Protein AF-A0A956LLI5-F1 (afdb_monomer)

Radius of gyration: 19.0 Å; Cα contacts (8 Å, |Δi|>4): 477; chains: 1; bounding box: 55×45×54 Å

Nearest PDB structures (foldseek):
  5l6v-assembly2_H  TM=1.664E-01  e=1.921E-01  Escherichia coli K-12
  5awf-assembly1_A  TM=2.533E-01  e=1.245E+00  Escherichia coli K-12
  5mni-assembly1_B  TM=1.975E-01  e=1.385E+00  Escherichia coli K-12
  5mni-assembly2_F  TM=2.266E-01  e=2.924E+00  Escherichia coli K-12

Secondary structure (DSSP, 8-state):
-----------PPPPPPPPEEEHHHHHHHHHHHHTT-HHHHHHHHHHHSHHHHHH-SEEEEE-S-EEES-EEE-SEEEESS-EEEEEEEEE-TT-S--EEEESS-EEEEEEEESSEEEESS-EEEEEEEEE--SS--EEEESS-EEEEEEE-TT-EEEESS-EEEEEEE-TTS-HHHHS-TTSS-TT------HHHHHHHHHHT--SS-S--

Sequence (212 aa):
MTANDTNADEQAATPPKPPRLSLAEADAIVVARGDGHALAQRARDMLRSGFASDLGDTVAYLDGGAALDRFEVEDVTLVGGDLRISGLLRDTVDNDQSLLIVLGSLEVDRAVIGGEVIVLGDLRVHDTIVLDSMGDYVLSVGGDLTARGLASCDHHIEVRGRARVEFEYERGMDASAVLNAACLKQGDPGFHDLNEIIARVAAGEPIFAGES

Mean predicted aligned error: 9.09 Å

Foldseek 3Di:
DDDDDDPDPPPPPDPDFADKDFLVVLLVLLCVLVPPQPCSVVVNCCSVDVLLVVLHRIEREAEAEDEEQEAEFEAHYEYSEEYHHAAEYEYDPVDLRHEYEHSYEYAYQEYEHSAAYAHSYEYHHEAEYEYDYPDAHEHHHNEEYEYCEYECANHHYHHNYYYDYVAYHYPPPQLCVRQDCVVDPPDDPDRDDSVNVSVCRNVVHHRHDDDD

Structure (mmCIF, N/CA/C/O backbone):
data_AF-A0A956LLI5-F1
#
_entry.id   AF-A0A956LLI5-F1
#
loop_
_atom_site.group_PDB
_atom_site.id
_atom_site.type_symbol
_atom_site.label_atom_id
_atom_site.label_alt_id
_atom_site.label_comp_id
_atom_site.label_asym_id
_atom_site.label_entity_id
_atom_site.label_seq_id
_atom_site.pdbx_PDB_ins_code
_atom_site.Cartn_x
_atom_site.Cartn_y
_atom_site.Cartn_z
_atom_site.occupancy
_atom_site.B_iso_or_equiv
_atom_site.auth_seq_id
_atom_site.auth_comp_id
_atom_site.auth_asym_id
_atom_site.auth_atom_id
_atom_site.pdbx_PDB_model_num
ATOM 1 N N . MET A 1 1 ? -37.798 -28.217 -32.726 1.00 47.97 1 MET A N 1
ATOM 2 C CA . MET A 1 1 ? -36.431 -27.820 -32.336 1.00 47.97 1 MET A CA 1
ATOM 3 C C . MET A 1 1 ? -36.200 -26.409 -32.840 1.00 47.97 1 MET A C 1
ATOM 5 O O . MET A 1 1 ? -35.886 -26.242 -34.007 1.00 47.97 1 MET A O 1
ATOM 9 N N . THR A 1 2 ? -36.407 -25.415 -31.987 1.00 41.97 2 THR A N 1
ATOM 10 C CA . THR A 1 2 ? -35.880 -24.055 -32.157 1.00 41.97 2 THR A CA 1
ATOM 11 C C . THR A 1 2 ? -35.469 -23.609 -30.764 1.00 41.97 2 THR A C 1
ATOM 13 O O . THR A 1 2 ? -36.263 -23.711 -29.829 1.00 41.97 2 THR A O 1
ATOM 16 N N . ALA A 1 3 ? -34.181 -23.309 -30.636 1.00 43.16 3 ALA A N 1
ATOM 17 C CA . ALA A 1 3 ? -33.471 -23.092 -29.391 1.00 43.16 3 ALA A CA 1
ATOM 18 C C . ALA A 1 3 ? -33.793 -21.727 -28.771 1.00 43.16 3 ALA A C 1
ATOM 20 O O . ALA A 1 3 ? -34.219 -20.804 -29.460 1.00 43.16 3 ALA A O 1
ATOM 21 N N . ASN A 1 4 ? -33.585 -21.682 -27.457 1.00 42.22 4 ASN A N 1
ATOM 22 C CA . ASN A 1 4 ? -33.719 -20.551 -26.551 1.00 42.22 4 ASN A CA 1
ATOM 23 C C . ASN A 1 4 ? -32.913 -19.326 -26.995 1.00 42.22 4 ASN A C 1
ATOM 25 O O . ASN A 1 4 ? -31.701 -19.434 -27.161 1.00 42.22 4 ASN A O 1
ATOM 29 N N . ASP A 1 5 ? -33.570 -18.168 -27.007 1.00 47.09 5 ASP A N 1
ATOM 30 C CA . ASP A 1 5 ? -32.930 -16.877 -26.771 1.00 47.09 5 ASP A CA 1
ATOM 31 C C . ASP A 1 5 ? -33.258 -16.442 -25.340 1.00 47.09 5 ASP A C 1
ATOM 33 O O . ASP A 1 5 ? -34.369 -16.008 -25.036 1.00 47.09 5 ASP A O 1
ATOM 37 N N . THR A 1 6 ? -32.279 -16.556 -24.452 1.00 45.75 6 THR A N 1
ATOM 38 C CA . THR A 1 6 ? -32.244 -15.800 -23.198 1.00 45.75 6 THR A CA 1
ATOM 39 C C . THR A 1 6 ? -30.853 -15.203 -23.070 1.00 45.75 6 THR A C 1
ATOM 41 O O . THR A 1 6 ? -29.982 -15.780 -22.426 1.00 45.75 6 THR A O 1
ATOM 44 N N . ASN A 1 7 ? -30.653 -14.050 -23.711 1.00 44.12 7 ASN A N 1
ATOM 45 C CA . ASN A 1 7 ? -29.622 -13.099 -23.311 1.00 44.12 7 ASN A CA 1
ATOM 46 C C . ASN A 1 7 ? -30.112 -12.422 -22.030 1.00 44.12 7 ASN A C 1
ATOM 48 O O . ASN A 1 7 ? -30.868 -11.452 -22.077 1.00 44.12 7 ASN A O 1
ATOM 52 N N . ALA A 1 8 ? -29.731 -12.984 -20.888 1.00 42.88 8 ALA A N 1
ATOM 53 C CA . ALA A 1 8 ? -29.691 -12.232 -19.650 1.00 42.88 8 ALA A CA 1
ATOM 54 C C . ALA A 1 8 ? -28.310 -11.572 -19.592 1.00 42.88 8 ALA A C 1
ATOM 56 O O . ALA A 1 8 ? -27.313 -12.246 -19.348 1.00 42.88 8 ALA A O 1
ATOM 57 N N . ASP A 1 9 ? -28.265 -10.270 -19.872 1.00 41.97 9 ASP A N 1
ATOM 58 C CA . ASP A 1 9 ? -27.185 -9.401 -19.410 1.00 41.97 9 ASP A CA 1
ATOM 59 C C . ASP A 1 9 ? -27.141 -9.508 -17.878 1.00 41.97 9 ASP A C 1
ATOM 61 O O . ASP A 1 9 ? -27.913 -8.861 -17.167 1.00 41.97 9 ASP A O 1
ATOM 65 N N . GLU A 1 10 ? -26.263 -10.362 -17.355 1.00 40.97 10 GLU A N 1
ATOM 66 C CA . GLU A 1 10 ? -25.830 -10.287 -15.964 1.00 40.97 10 GLU A CA 1
ATOM 67 C C . GLU A 1 10 ? -24.989 -9.014 -15.817 1.00 40.97 10 GLU A C 1
ATOM 69 O O . GLU A 1 10 ? -23.764 -9.021 -15.930 1.00 40.97 10 GLU A O 1
ATOM 74 N N . GLN A 1 11 ? -25.656 -7.886 -15.561 1.00 41.69 11 GLN A N 1
ATOM 75 C CA . GLN A 1 11 ? -25.017 -6.770 -14.876 1.00 41.69 11 GLN A CA 1
ATOM 76 C C . GLN A 1 11 ? -24.579 -7.291 -13.508 1.00 41.69 11 GLN A C 1
ATOM 78 O O . GLN A 1 11 ? -25.387 -7.385 -12.582 1.00 41.69 11 GLN A O 1
ATOM 83 N N . ALA A 1 12 ? -23.311 -7.690 -13.402 1.00 45.50 12 ALA A N 1
ATOM 84 C CA . ALA A 1 12 ? -22.698 -8.028 -12.131 1.00 45.50 12 ALA A CA 1
ATOM 85 C C . ALA A 1 12 ? -22.961 -6.870 -11.161 1.00 45.50 12 ALA A C 1
ATOM 87 O O . ALA A 1 12 ? -22.608 -5.720 -11.438 1.00 45.50 12 ALA A O 1
ATOM 88 N N . ALA A 1 13 ? -23.651 -7.164 -10.058 1.00 42.06 13 ALA A N 1
ATOM 89 C CA . ALA A 1 13 ? -23.942 -6.173 -9.039 1.00 42.06 13 ALA A CA 1
ATOM 90 C C . ALA A 1 13 ? -22.625 -5.540 -8.584 1.00 42.06 13 ALA A C 1
ATOM 92 O O . ALA A 1 13 ? -21.679 -6.249 -8.235 1.00 42.06 13 ALA A O 1
ATOM 93 N N . THR A 1 14 ? -22.556 -4.209 -8.604 1.00 51.53 14 THR A N 1
ATOM 94 C CA . THR A 1 14 ? -21.401 -3.492 -8.066 1.00 51.53 14 THR A CA 1
ATOM 95 C C . THR A 1 14 ? -21.228 -3.918 -6.607 1.00 51.53 14 THR A C 1
ATOM 97 O O . THR A 1 14 ? -22.213 -3.869 -5.859 1.00 51.53 14 THR A O 1
ATOM 100 N N . PRO A 1 15 ? -20.036 -4.383 -6.193 1.00 57.41 15 PRO A N 1
ATOM 101 C CA . PRO A 1 15 ? -19.830 -4.821 -4.824 1.00 57.41 15 PRO A CA 1
ATOM 102 C C . PRO A 1 15 ? -20.196 -3.688 -3.855 1.00 57.41 15 PRO A C 1
ATOM 104 O O . PRO A 1 15 ? -19.999 -2.510 -4.177 1.00 57.41 15 PRO A O 1
ATOM 107 N N . PRO A 1 16 ? -20.775 -4.017 -2.687 1.00 65.25 16 PRO A N 1
ATOM 108 C CA . PRO A 1 16 ? -21.142 -3.008 -1.708 1.00 65.25 16 PRO A CA 1
ATOM 109 C C . PRO A 1 16 ? -19.905 -2.191 -1.334 1.00 65.25 16 PRO A C 1
ATOM 111 O O . PRO A 1 16 ? -18.849 -2.753 -1.039 1.00 65.25 16 PRO A O 1
ATOM 114 N N . LYS A 1 17 ? -20.040 -0.858 -1.352 1.00 79.19 17 LYS A N 1
ATOM 115 C CA . LYS A 1 17 ? -18.965 0.027 -0.900 1.00 79.19 17 LYS A CA 1
ATOM 116 C C . LYS A 1 17 ? -18.627 -0.297 0.562 1.00 79.19 17 LYS A C 1
ATOM 118 O O . LYS A 1 17 ? -19.555 -0.511 1.351 1.00 79.19 17 LYS A O 1
ATOM 123 N N . PRO A 1 18 ? -17.336 -0.332 0.929 1.00 86.38 18 PRO A N 1
ATOM 124 C CA . PRO A 1 18 ? -16.931 -0.615 2.296 1.00 86.38 18 PRO A CA 1
ATOM 125 C C . PRO A 1 18 ? -17.528 0.409 3.273 1.00 86.38 18 PRO A C 1
ATOM 127 O O . PRO A 1 18 ? -17.739 1.570 2.898 1.00 86.38 18 PRO A O 1
ATOM 130 N N . PRO A 1 19 ? -17.812 0.002 4.524 1.00 91.25 19 PRO A N 1
ATOM 131 C CA . PRO A 1 19 ? -18.216 0.940 5.559 1.00 91.25 19 PRO A CA 1
ATOM 132 C C . PRO A 1 19 ? -17.144 2.019 5.732 1.00 91.25 19 PRO A C 1
ATOM 134 O O . PRO A 1 19 ? -15.950 1.758 5.572 1.00 91.25 19 PRO A O 1
ATOM 137 N N . ARG A 1 20 ? -17.580 3.234 6.074 1.00 94.69 20 ARG A N 1
ATOM 138 C CA . ARG A 1 20 ? -16.674 4.345 6.363 1.00 94.69 20 ARG A CA 1
ATOM 139 C C . ARG A 1 20 ? -16.622 4.609 7.863 1.00 94.69 20 ARG A C 1
ATOM 141 O O . ARG A 1 20 ? -17.663 4.683 8.511 1.00 94.69 20 ARG A O 1
ATOM 148 N N . LEU A 1 21 ? -15.410 4.730 8.386 1.00 94.44 21 LEU A N 1
ATOM 149 C CA . LEU A 1 21 ? -15.107 5.029 9.782 1.00 94.44 21 LEU A CA 1
ATOM 150 C C . LEU A 1 21 ? -14.645 6.475 9.916 1.00 94.44 21 LEU A C 1
ATOM 152 O O . LEU A 1 21 ? -14.068 7.028 8.985 1.00 94.44 21 LEU A O 1
ATOM 156 N N . SER A 1 22 ? -14.826 7.075 11.084 1.00 94.62 22 SER A N 1
ATOM 157 C CA . SER A 1 22 ? -14.082 8.286 11.437 1.00 94.62 22 SER A CA 1
ATOM 158 C C . SER A 1 22 ? -12.581 7.992 11.568 1.00 94.62 22 SER A C 1
ATOM 160 O O . SER A 1 22 ? -12.175 6.865 11.865 1.00 94.62 22 SER A O 1
ATOM 162 N N . LEU A 1 23 ? -11.742 9.023 11.423 1.00 92.50 23 LEU A N 1
ATOM 163 C CA . LEU A 1 23 ? -10.292 8.911 11.656 1.00 92.50 23 LEU A CA 1
ATOM 164 C C . LEU A 1 23 ? -9.965 8.367 13.061 1.00 92.50 23 LEU A C 1
ATOM 166 O O . LEU A 1 23 ? -9.028 7.589 13.226 1.00 92.50 23 LEU A O 1
ATOM 170 N N . ALA A 1 24 ? -10.766 8.726 14.070 1.00 92.50 24 ALA A N 1
ATOM 171 C CA . ALA A 1 24 ? -10.591 8.253 15.443 1.00 92.50 24 ALA A CA 1
ATOM 172 C C . ALA A 1 24 ? -10.904 6.754 15.601 1.00 92.50 24 ALA A C 1
ATOM 174 O O . ALA A 1 24 ? -10.198 6.047 16.318 1.00 92.50 24 ALA A O 1
ATOM 175 N N . GLU A 1 25 ? -11.943 6.256 14.926 1.00 94.88 25 GLU A N 1
ATOM 176 C CA . GLU A 1 25 ? -12.264 4.824 14.902 1.00 94.88 25 GLU A CA 1
ATOM 177 C C . GLU A 1 25 ? -11.184 4.028 14.162 1.00 94.88 25 GLU A C 1
ATOM 179 O O . GLU A 1 25 ? -10.761 2.978 14.648 1.00 94.88 25 GLU A O 1
ATOM 184 N N . ALA A 1 26 ? -10.683 4.547 13.037 1.00 93.94 26 ALA A N 1
ATOM 185 C CA . ALA A 1 26 ? -9.570 3.943 12.312 1.00 93.94 26 ALA A CA 1
ATOM 186 C C . ALA A 1 26 ? -8.296 3.876 13.179 1.00 93.94 26 ALA A C 1
ATOM 188 O O . ALA A 1 26 ? -7.699 2.808 13.300 1.00 93.94 26 ALA A O 1
ATOM 189 N N . ASP A 1 27 ? -7.918 4.968 13.856 1.00 93.88 27 ASP A N 1
ATOM 190 C CA . ASP A 1 27 ? -6.775 4.995 14.785 1.00 93.88 27 ASP A CA 1
ATOM 191 C C . ASP A 1 27 ? -6.933 3.974 15.921 1.00 93.88 27 ASP A C 1
ATOM 193 O O . ASP A 1 27 ? -5.984 3.254 16.238 1.00 93.88 27 ASP A O 1
ATOM 197 N N . ALA A 1 28 ? -8.133 3.842 16.495 1.00 93.31 28 ALA A N 1
ATOM 198 C CA . ALA A 1 28 ? -8.403 2.845 17.528 1.00 93.31 28 ALA A CA 1
ATOM 199 C C . ALA A 1 28 ? -8.198 1.404 17.024 1.00 93.31 28 ALA A C 1
ATOM 201 O O . ALA A 1 28 ? -7.688 0.560 17.765 1.00 93.31 28 ALA A O 1
ATOM 202 N N . ILE A 1 29 ? -8.540 1.119 15.763 1.00 93.31 29 ILE A N 1
ATOM 203 C CA . ILE A 1 29 ? -8.291 -0.188 15.135 1.00 93.31 29 ILE A CA 1
ATOM 204 C C . ILE A 1 29 ? -6.792 -0.422 14.938 1.00 93.31 29 ILE A C 1
ATOM 206 O O . ILE A 1 29 ? -6.307 -1.509 15.265 1.00 93.31 29 ILE A O 1
ATOM 210 N N . VAL A 1 30 ? -6.047 0.585 14.466 1.00 93.06 30 VAL A N 1
ATOM 211 C CA . VAL A 1 30 ? -4.583 0.489 14.329 1.00 93.06 30 VAL A CA 1
ATOM 212 C C . VAL A 1 30 ? -3.931 0.221 15.685 1.00 93.06 30 VAL A C 1
ATOM 214 O O . VAL A 1 30 ? -3.056 -0.633 15.774 1.00 93.06 30 VAL A O 1
ATOM 217 N N . VAL A 1 31 ? -4.384 0.877 16.758 1.00 92.19 31 VAL A N 1
ATOM 218 C CA . VAL A 1 31 ? -3.902 0.602 18.122 1.00 92.19 31 VAL A CA 1
ATOM 219 C C . VAL A 1 31 ? -4.204 -0.835 18.536 1.00 92.19 31 VAL A C 1
ATOM 221 O O . VAL A 1 31 ? -3.320 -1.528 19.023 1.00 92.19 31 VAL A O 1
ATOM 224 N N . ALA A 1 32 ? -5.437 -1.300 18.339 1.00 90.12 32 ALA A N 1
ATOM 225 C CA . ALA A 1 32 ? -5.850 -2.621 18.803 1.00 90.12 32 ALA A CA 1
ATOM 226 C C . ALA A 1 32 ? -5.142 -3.775 18.073 1.00 90.12 32 ALA A C 1
ATOM 228 O O . ALA A 1 32 ? -4.942 -4.834 18.666 1.00 90.12 32 ALA A O 1
ATOM 229 N N . ARG A 1 33 ? -4.801 -3.594 16.791 1.00 84.62 33 ARG A N 1
ATOM 230 C CA . ARG A 1 33 ? -4.255 -4.661 15.932 1.00 84.62 33 ARG A CA 1
ATOM 231 C C . ARG A 1 33 ? -2.767 -4.505 15.608 1.00 84.62 33 ARG A C 1
ATOM 233 O O . ARG A 1 33 ? -2.129 -5.490 15.264 1.00 84.62 33 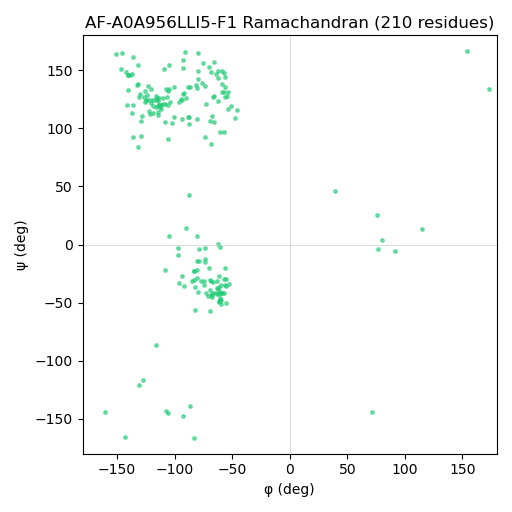ARG A O 1
ATOM 240 N N . GLY A 1 34 ? -2.225 -3.295 15.714 1.00 78.12 34 GLY A N 1
ATOM 241 C CA . GLY A 1 34 ? -0.833 -2.967 15.403 1.00 78.12 34 GLY A CA 1
ATOM 242 C C . GLY A 1 34 ? 0.053 -2.747 16.629 1.00 78.12 34 GLY A C 1
ATOM 243 O O . GLY A 1 34 ? 1.189 -2.298 16.470 1.00 78.12 34 GLY A O 1
ATOM 244 N N . ASP A 1 35 ? -0.438 -3.012 17.846 1.00 72.56 35 ASP A N 1
ATOM 245 C CA . ASP A 1 35 ? 0.346 -2.795 19.065 1.00 72.56 35 ASP A CA 1
ATOM 246 C C . ASP A 1 35 ? 1.681 -3.562 19.027 1.00 72.56 35 ASP A C 1
ATOM 248 O O . ASP A 1 35 ? 1.756 -4.718 18.606 1.00 72.56 35 ASP A O 1
ATOM 252 N N . GLY A 1 36 ? 2.760 -2.889 19.430 1.00 67.38 36 GLY A N 1
ATOM 253 C CA . GLY A 1 36 ? 4.129 -3.410 19.352 1.00 67.38 36 GLY A CA 1
ATOM 254 C C . GLY A 1 36 ? 4.781 -3.391 17.960 1.00 67.38 36 GLY A C 1
ATOM 255 O O . GLY A 1 36 ? 5.971 -3.697 17.860 1.00 67.38 36 GLY A O 1
ATOM 256 N N . HIS A 1 37 ? 4.070 -2.995 16.898 1.00 76.06 37 HIS A N 1
ATOM 257 C CA . HIS A 1 37 ? 4.636 -2.881 15.554 1.00 76.06 37 HIS A CA 1
ATOM 258 C C . HIS A 1 37 ? 5.217 -1.481 15.296 1.00 76.06 37 HIS A C 1
ATOM 260 O O . HIS A 1 37 ? 4.519 -0.474 15.408 1.00 76.06 37 HIS A O 1
ATOM 266 N N . ALA A 1 38 ? 6.486 -1.390 14.884 1.00 77.88 38 ALA A N 1
ATOM 267 C CA . ALA A 1 38 ? 7.166 -0.101 14.703 1.00 77.88 38 ALA A CA 1
ATOM 268 C C . ALA A 1 38 ? 6.475 0.818 13.671 1.00 77.88 38 ALA A C 1
ATOM 270 O O . ALA A 1 38 ? 6.422 2.030 13.866 1.00 77.88 38 ALA A O 1
ATOM 271 N N . LEU A 1 39 ? 5.893 0.250 12.604 1.00 89.50 39 LEU A N 1
ATOM 272 C CA . LEU A 1 39 ? 5.145 1.019 11.595 1.00 89.50 39 LEU A CA 1
ATOM 273 C C . LEU A 1 39 ? 3.706 1.362 11.997 1.00 89.50 39 LEU A C 1
ATOM 275 O O . LEU A 1 39 ? 3.112 2.243 11.379 1.00 89.50 39 LEU A O 1
ATOM 279 N N . ALA A 1 40 ? 3.144 0.739 13.039 1.00 89.44 40 ALA A N 1
ATOM 280 C CA . ALA A 1 40 ? 1.802 1.106 13.491 1.00 89.44 40 ALA A CA 1
ATOM 281 C C . ALA A 1 40 ? 1.765 2.556 13.990 1.00 89.44 40 ALA A C 1
ATOM 283 O O . ALA A 1 40 ? 0.767 3.244 13.800 1.00 89.44 40 ALA A O 1
ATOM 284 N N . GLN A 1 41 ? 2.869 3.062 14.555 1.00 89.94 41 GLN A N 1
ATOM 285 C CA . GLN A 1 41 ? 2.955 4.471 14.928 1.00 89.94 41 GLN A CA 1
ATOM 286 C C . GLN A 1 41 ? 2.886 5.393 13.702 1.00 89.94 41 GLN A C 1
ATOM 288 O O . GLN A 1 41 ? 2.130 6.356 13.740 1.00 89.94 41 GLN A O 1
ATOM 293 N N . ARG A 1 42 ? 3.568 5.058 12.596 1.00 90.19 42 ARG A N 1
ATOM 294 C CA . ARG A 1 42 ? 3.484 5.831 11.343 1.00 90.19 42 ARG A CA 1
ATOM 295 C C . ARG A 1 42 ? 2.053 5.866 10.807 1.00 90.19 42 ARG A C 1
ATOM 297 O O . ARG A 1 42 ? 1.555 6.936 10.485 1.00 90.19 42 ARG A O 1
ATOM 304 N N . ALA A 1 43 ? 1.370 4.720 10.772 1.00 90.31 43 ALA A N 1
ATOM 305 C CA . ALA A 1 43 ? -0.028 4.654 10.343 1.00 90.31 43 ALA A CA 1
ATOM 306 C C . ALA A 1 43 ? -0.936 5.565 11.191 1.00 90.31 43 ALA A C 1
ATOM 308 O O . ALA A 1 43 ? -1.781 6.279 10.656 1.00 90.31 43 ALA A O 1
ATOM 309 N N . ARG A 1 44 ? -0.727 5.596 12.513 1.00 92.75 44 ARG A N 1
ATOM 310 C CA . ARG A 1 44 ? -1.464 6.488 13.422 1.00 92.75 44 ARG A CA 1
ATOM 311 C C . ARG A 1 44 ? -1.126 7.954 13.202 1.00 92.75 44 ARG A C 1
ATOM 313 O O . ARG A 1 44 ? -2.029 8.783 13.208 1.00 92.75 44 ARG A O 1
ATOM 320 N N . ASP A 1 45 ? 0.150 8.272 13.019 1.00 91.56 45 ASP A N 1
ATOM 321 C CA . ASP A 1 45 ? 0.594 9.638 12.754 1.00 91.56 45 ASP A CA 1
ATOM 322 C C . ASP A 1 45 ? -0.035 10.150 11.455 1.00 91.56 45 ASP A C 1
ATOM 324 O O . ASP A 1 45 ? -0.582 11.249 11.453 1.00 91.56 45 ASP A O 1
ATOM 328 N N . MET A 1 46 ? -0.087 9.321 10.407 1.00 90.50 46 MET A N 1
ATOM 329 C CA . MET A 1 46 ? -0.774 9.649 9.155 1.00 90.50 46 MET A CA 1
ATOM 330 C C . MET A 1 46 ? -2.272 9.882 9.366 1.00 90.50 46 MET A C 1
ATOM 332 O O . MET A 1 46 ? -2.770 10.936 8.978 1.00 90.50 46 MET A O 1
ATOM 336 N N . LEU A 1 47 ? -2.975 8.978 10.060 1.00 91.12 47 LEU A N 1
ATOM 337 C CA . LEU A 1 47 ? -4.409 9.121 10.367 1.00 91.12 47 LEU A CA 1
ATOM 338 C C . LEU A 1 47 ? -4.743 10.360 11.215 1.00 91.12 47 LEU A C 1
ATOM 340 O O . LEU A 1 47 ? -5.863 10.860 11.164 1.00 91.12 47 LEU A O 1
ATOM 344 N N . ARG A 1 48 ? -3.794 10.838 12.024 1.00 90.25 48 ARG A N 1
ATOM 345 C CA . ARG A 1 48 ? -3.954 12.008 12.904 1.00 90.25 48 ARG A CA 1
ATOM 346 C C . ARG A 1 48 ? -3.409 13.300 12.295 1.00 90.25 48 ARG A C 1
ATOM 348 O O . ARG A 1 48 ? -3.576 14.364 12.891 1.00 90.25 48 ARG A O 1
ATOM 355 N N . SER A 1 49 ? -2.706 13.205 11.171 1.00 86.25 49 SER A N 1
ATOM 356 C CA . SER A 1 49 ? -2.094 14.344 10.495 1.00 86.25 49 SER A CA 1
ATOM 357 C C . SER A 1 49 ? -3.114 15.124 9.668 1.00 86.25 49 SER A C 1
ATOM 359 O O . SER A 1 49 ? -4.189 14.620 9.343 1.00 86.25 49 SER A O 1
ATOM 361 N N . GLY A 1 50 ? -2.727 16.341 9.271 1.00 79.69 50 GLY A N 1
ATOM 362 C CA . GLY A 1 50 ? -3.487 17.133 8.303 1.00 79.69 50 GLY A CA 1
ATOM 363 C C . GLY A 1 50 ? -3.694 16.406 6.970 1.00 79.69 50 GLY A C 1
ATOM 364 O O . GLY A 1 50 ? -4.737 16.564 6.356 1.00 79.69 50 GLY A O 1
ATOM 365 N N . PHE A 1 51 ? -2.763 15.528 6.581 1.00 81.75 51 PHE A N 1
ATOM 366 C CA . PHE A 1 51 ? -2.836 14.793 5.320 1.00 81.75 51 PHE A CA 1
ATOM 367 C C . PHE A 1 51 ? -4.091 13.921 5.222 1.00 81.75 51 PHE A C 1
ATOM 369 O O . PHE A 1 51 ? -4.845 14.048 4.267 1.00 81.75 51 PHE A O 1
ATOM 376 N N . ALA A 1 52 ? -4.371 13.080 6.224 1.00 80.00 52 ALA A N 1
ATOM 377 C CA . ALA A 1 52 ? -5.563 12.235 6.181 1.00 80.00 52 ALA A CA 1
ATOM 378 C C . ALA A 1 52 ? -6.853 13.067 6.182 1.00 80.00 52 ALA A C 1
ATOM 380 O O . ALA A 1 52 ? -7.790 12.717 5.474 1.00 80.00 52 ALA A O 1
ATOM 381 N N . SER A 1 53 ? -6.892 14.183 6.921 1.00 77.38 53 SER A N 1
ATOM 382 C CA . SER A 1 53 ? -8.043 15.093 6.884 1.00 77.38 53 SER A CA 1
ATOM 383 C C . SER A 1 53 ? -8.194 15.834 5.553 1.00 77.38 53 SER A C 1
ATOM 385 O O . SER A 1 53 ? -9.322 16.099 5.151 1.00 77.38 53 SER A O 1
ATOM 387 N N . ASP A 1 54 ? -7.094 16.133 4.855 1.00 83.00 54 ASP A N 1
ATOM 388 C CA . ASP A 1 54 ? -7.124 16.760 3.528 1.00 83.00 54 ASP A CA 1
ATOM 389 C C . ASP A 1 54 ? -7.678 15.790 2.467 1.00 83.00 54 ASP A C 1
ATOM 391 O O . ASP A 1 54 ? -8.353 16.223 1.534 1.00 83.00 54 ASP A O 1
ATOM 395 N N . LEU A 1 55 ? -7.456 14.480 2.651 1.00 81.31 55 LEU A N 1
ATOM 396 C CA . LEU A 1 55 ? -8.068 13.412 1.849 1.00 81.31 55 LEU A CA 1
ATOM 397 C C . LEU A 1 55 ? -9.544 13.176 2.198 1.00 81.31 55 LEU A C 1
ATOM 399 O O . LEU A 1 55 ? -10.340 12.796 1.344 1.00 81.31 55 LEU A O 1
ATOM 403 N N . GLY A 1 56 ? -9.926 13.390 3.458 1.00 81.44 56 GLY A N 1
ATOM 404 C CA . GLY A 1 56 ? -11.317 13.387 3.896 1.00 81.44 56 GLY A CA 1
ATOM 405 C C . GLY A 1 56 ? -11.512 13.024 5.366 1.00 81.44 56 GLY A C 1
ATOM 406 O O . GLY A 1 56 ? -10.653 12.460 6.037 1.00 81.44 56 GLY A O 1
ATOM 407 N N . ASP A 1 57 ? -12.717 13.277 5.875 1.00 83.56 57 ASP A N 1
ATOM 408 C CA . ASP A 1 57 ? -13.037 13.054 7.294 1.00 83.56 57 ASP A CA 1
ATOM 409 C C . ASP A 1 57 ? -13.305 11.578 7.648 1.00 83.56 57 ASP A C 1
ATOM 411 O O . ASP A 1 57 ? -13.563 11.240 8.810 1.00 83.56 57 ASP A O 1
ATOM 415 N N . THR A 1 58 ? -13.305 10.683 6.651 1.00 89.81 58 THR A N 1
ATOM 416 C CA . THR A 1 58 ? -13.665 9.275 6.843 1.00 89.81 58 THR A CA 1
ATOM 417 C C . THR A 1 58 ? -12.789 8.309 6.056 1.00 89.81 58 THR A C 1
ATOM 419 O O . THR A 1 58 ? -12.412 8.568 4.915 1.00 89.81 58 THR A O 1
ATOM 422 N N . VAL A 1 59 ? -12.558 7.142 6.650 1.00 91.81 59 VAL A N 1
ATOM 423 C CA . VAL A 1 59 ? -11.702 6.064 6.152 1.00 91.81 59 VAL A CA 1
ATOM 424 C C . VAL A 1 59 ? -12.560 4.915 5.646 1.00 91.81 59 VAL A C 1
ATOM 426 O O . VAL A 1 59 ? -13.405 4.411 6.387 1.00 91.81 59 VAL A O 1
ATOM 429 N N . ALA A 1 60 ? -12.335 4.464 4.414 1.00 93.94 60 ALA A N 1
ATOM 430 C CA . ALA A 1 60 ? -12.907 3.210 3.935 1.00 93.94 60 ALA A CA 1
ATOM 431 C C . ALA A 1 60 ? -12.291 2.037 4.713 1.00 93.94 60 ALA A C 1
ATOM 433 O O . ALA A 1 60 ? -11.069 1.923 4.790 1.00 93.94 60 ALA A O 1
ATOM 434 N N . TYR A 1 61 ? -13.117 1.168 5.297 1.00 95.00 61 TYR A N 1
ATOM 435 C CA . TYR A 1 61 ? -12.637 0.077 6.143 1.00 95.00 61 TYR A CA 1
ATOM 436 C C . TYR A 1 61 ? -13.012 -1.302 5.602 1.00 95.00 61 TYR A C 1
ATOM 438 O O . TYR A 1 61 ? -14.190 -1.618 5.423 1.00 95.00 61 TYR A O 1
ATOM 446 N N . LEU A 1 62 ? -11.997 -2.144 5.401 1.00 93.81 62 LEU A N 1
ATOM 447 C CA . LEU A 1 62 ? -12.148 -3.574 5.144 1.00 93.81 62 LEU A CA 1
ATOM 448 C C . LEU A 1 62 ? -11.876 -4.335 6.444 1.00 93.81 62 LEU A C 1
ATOM 450 O O . LEU A 1 62 ? -10.742 -4.375 6.928 1.00 93.81 62 LEU A O 1
ATOM 454 N N . ASP A 1 63 ? -12.928 -4.912 7.032 1.00 93.00 63 ASP A N 1
ATOM 455 C CA . ASP A 1 63 ? -12.795 -5.633 8.296 1.00 93.00 63 ASP A CA 1
ATOM 456 C C . ASP A 1 63 ? -12.084 -6.974 8.117 1.00 93.00 63 ASP A C 1
ATOM 458 O O . ASP A 1 63 ? -12.545 -7.854 7.394 1.00 93.00 63 ASP A O 1
ATOM 462 N N . GLY A 1 64 ? -10.961 -7.130 8.818 1.00 91.94 64 GLY A N 1
ATOM 463 C CA . GLY A 1 64 ? -10.109 -8.305 8.664 1.00 91.94 64 GLY A CA 1
ATOM 464 C C . GLY A 1 64 ? -9.381 -8.288 7.322 1.00 91.94 64 GLY A C 1
ATOM 465 O O . GLY A 1 64 ? -8.944 -7.231 6.873 1.00 91.94 64 GLY A O 1
ATOM 466 N N . GLY A 1 65 ? -9.197 -9.468 6.730 1.00 91.50 65 GLY A N 1
ATOM 467 C CA . GLY A 1 65 ? -8.562 -9.601 5.422 1.00 91.50 65 GLY A CA 1
ATOM 468 C C . GLY A 1 65 ? -9.560 -9.598 4.264 1.00 91.50 65 GLY A C 1
ATOM 469 O O . GLY A 1 65 ? -10.736 -9.916 4.445 1.00 91.50 65 GLY A O 1
ATOM 470 N N . ALA A 1 66 ? -9.081 -9.278 3.064 1.00 93.19 66 ALA A N 1
ATOM 471 C CA . ALA A 1 66 ? -9.881 -9.238 1.845 1.00 93.19 66 ALA A CA 1
ATOM 472 C C . ALA A 1 66 ? -9.143 -9.873 0.660 1.00 93.19 66 ALA A C 1
ATOM 474 O O . ALA A 1 66 ? -7.924 -9.763 0.536 1.00 93.19 66 ALA A O 1
ATOM 475 N N . ALA A 1 67 ? -9.905 -10.511 -0.230 1.00 95.56 67 ALA A N 1
ATOM 476 C CA . ALA A 1 67 ? -9.433 -10.996 -1.520 1.00 95.56 67 ALA A CA 1
ATOM 477 C C . ALA A 1 67 ? -10.254 -10.328 -2.628 1.00 95.56 67 ALA A C 1
ATOM 479 O O . ALA A 1 67 ? -11.480 -10.441 -2.631 1.00 95.56 67 ALA A O 1
ATOM 480 N N . LEU A 1 68 ? -9.586 -9.615 -3.531 1.00 94.38 68 LEU A N 1
ATOM 481 C CA . LEU A 1 68 ? -10.201 -8.801 -4.579 1.00 94.38 68 LEU A CA 1
ATOM 482 C C . LEU A 1 68 ? -9.552 -9.103 -5.932 1.00 94.38 68 LEU A C 1
ATOM 484 O O . LEU A 1 68 ? -8.387 -9.491 -5.997 1.00 94.38 68 LEU A O 1
ATOM 488 N N . ASP A 1 69 ? -10.279 -8.872 -7.021 1.00 94.25 69 ASP A N 1
ATOM 489 C CA . ASP A 1 69 ? -9.689 -8.974 -8.361 1.00 94.25 69 ASP A CA 1
ATOM 490 C C . ASP A 1 69 ? -8.930 -7.706 -8.751 1.00 94.25 69 ASP A C 1
ATOM 492 O O . ASP A 1 69 ? -7.884 -7.749 -9.396 1.00 94.25 69 ASP A O 1
ATOM 496 N N . ARG A 1 70 ? -9.457 -6.553 -8.342 1.00 93.00 70 ARG A N 1
ATOM 497 C CA . ARG A 1 70 ? -8.861 -5.230 -8.528 1.00 93.00 70 ARG A CA 1
ATOM 498 C C . ARG A 1 70 ? -9.220 -4.362 -7.337 1.00 93.00 70 ARG A C 1
ATOM 500 O O . ARG A 1 70 ? -10.286 -4.551 -6.747 1.00 93.00 70 ARG A O 1
ATOM 507 N N . PHE A 1 71 ? -8.361 -3.407 -7.012 1.00 93.50 71 PHE A N 1
ATOM 508 C CA . PHE A 1 71 ? -8.637 -2.442 -5.961 1.00 93.50 71 PHE A CA 1
ATOM 509 C C . PHE A 1 71 ? -8.156 -1.050 -6.359 1.00 93.50 71 PHE A C 1
ATOM 511 O O . PHE A 1 71 ? -7.040 -0.894 -6.850 1.00 93.50 71 PHE A O 1
ATOM 518 N N . GLU A 1 72 ? -9.026 -0.064 -6.162 1.00 91.75 72 GLU A N 1
ATOM 519 C CA . GLU A 1 72 ? -8.751 1.343 -6.429 1.00 91.75 72 GLU A CA 1
ATOM 520 C C . GLU A 1 72 ? -8.883 2.122 -5.122 1.00 91.75 72 GLU A C 1
ATOM 522 O O . GLU A 1 72 ? -9.936 2.095 -4.480 1.00 91.75 72 GLU A O 1
ATOM 527 N N . VAL A 1 73 ? -7.790 2.751 -4.703 1.00 91.12 73 VAL A N 1
ATOM 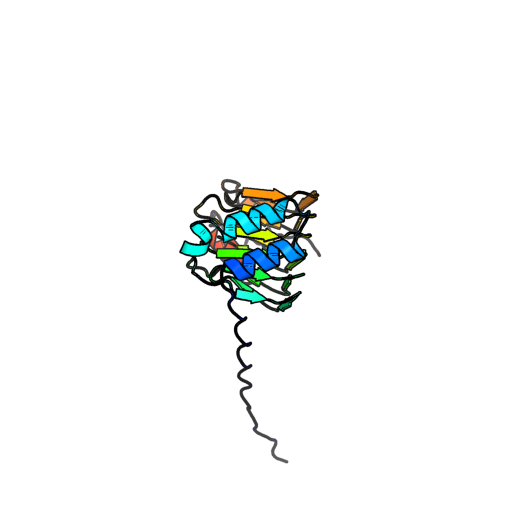528 C CA . VAL A 1 73 ? -7.719 3.570 -3.494 1.00 91.12 73 VAL A CA 1
ATOM 529 C C . VAL A 1 73 ? -8.142 4.989 -3.870 1.00 91.12 73 VAL A C 1
ATOM 531 O O . VAL A 1 73 ? -7.439 5.666 -4.612 1.00 91.12 73 VAL A O 1
ATOM 534 N N . GLU A 1 74 ? -9.315 5.413 -3.398 1.00 86.06 74 GLU A N 1
ATOM 535 C CA . GLU A 1 74 ? -9.853 6.759 -3.673 1.00 86.06 74 GLU A CA 1
ATOM 536 C C . GLU A 1 74 ? -9.255 7.814 -2.719 1.00 86.06 74 GLU A C 1
ATOM 538 O O . GLU A 1 74 ? -8.644 8.775 -3.171 1.00 86.06 74 GLU A O 1
ATOM 543 N N . ASP A 1 75 ? -9.388 7.598 -1.403 1.00 88.94 75 ASP A N 1
ATOM 544 C CA . ASP A 1 75 ? -8.899 8.507 -0.352 1.00 88.94 75 ASP A CA 1
ATOM 545 C C . ASP A 1 75 ? -8.015 7.723 0.649 1.00 88.94 75 ASP A C 1
ATOM 547 O O . ASP A 1 75 ? -6.996 7.128 0.298 1.00 88.94 75 ASP A O 1
ATOM 551 N N . VAL A 1 76 ? -8.445 7.647 1.914 1.00 92.56 76 VAL A N 1
ATOM 552 C CA . VAL A 1 76 ? -7.872 6.807 2.963 1.00 92.56 76 VAL A CA 1
ATOM 553 C C . VAL A 1 76 ? -8.610 5.469 3.038 1.00 92.56 76 VAL A C 1
ATOM 555 O O . VAL A 1 76 ? -9.821 5.419 3.274 1.00 92.56 76 VAL A O 1
ATOM 558 N N . THR A 1 77 ? -7.866 4.373 2.913 1.00 94.69 77 THR A N 1
ATOM 559 C CA . THR A 1 77 ? -8.340 3.003 3.124 1.00 94.69 77 THR A CA 1
ATOM 560 C C . THR A 1 77 ? -7.548 2.319 4.231 1.00 94.69 77 THR A C 1
ATOM 562 O O . THR A 1 77 ? -6.319 2.319 4.228 1.00 94.69 77 THR A O 1
ATOM 565 N N . LEU A 1 78 ? -8.262 1.659 5.143 1.00 96.06 78 LEU A N 1
ATOM 566 C CA . LEU A 1 78 ? -7.705 0.779 6.164 1.00 96.06 78 LEU A CA 1
ATOM 567 C C . LEU A 1 78 ? -8.181 -0.663 5.948 1.00 96.06 78 LEU A C 1
ATOM 569 O O . LEU A 1 78 ? -9.382 -0.931 5.909 1.00 96.06 78 LEU A O 1
ATOM 573 N N . VAL A 1 79 ? -7.240 -1.603 5.890 1.00 96.88 79 VAL A N 1
ATOM 574 C CA . VAL A 1 79 ? -7.503 -3.046 5.872 1.00 96.88 79 VAL A CA 1
ATOM 575 C C . VAL A 1 79 ? -7.062 -3.656 7.189 1.00 96.88 79 VAL A C 1
ATOM 577 O O . VAL A 1 79 ? -5.897 -3.572 7.575 1.00 96.88 79 VAL A O 1
ATOM 580 N N . GLY A 1 80 ? -8.000 -4.277 7.898 1.00 95.56 80 GLY A N 1
ATOM 581 C CA . GLY A 1 80 ? -7.778 -4.784 9.248 1.00 95.56 80 GLY A CA 1
ATOM 582 C C . GLY A 1 80 ? -6.914 -6.051 9.346 1.00 95.56 80 GLY A C 1
ATOM 583 O O . GLY A 1 80 ? -6.682 -6.518 10.462 1.00 95.56 80 GLY A O 1
ATOM 584 N N . GLY A 1 81 ? -6.491 -6.631 8.225 1.00 95.62 81 GLY A N 1
ATOM 585 C CA . GLY A 1 81 ? -5.738 -7.881 8.112 1.00 95.62 81 GLY A CA 1
ATOM 586 C C . GLY A 1 81 ? -5.031 -7.973 6.758 1.00 95.62 81 GLY A C 1
ATOM 587 O O . GLY A 1 81 ? -4.570 -6.955 6.247 1.00 95.62 81 GLY A O 1
ATOM 588 N N . ASP A 1 82 ? -4.941 -9.175 6.187 1.00 97.75 82 ASP A N 1
ATOM 589 C CA . ASP A 1 82 ? -4.246 -9.400 4.912 1.00 97.75 82 ASP A CA 1
ATOM 590 C C . ASP A 1 82 ? -5.072 -8.928 3.707 1.00 97.75 82 ASP A C 1
ATOM 592 O O . ASP A 1 82 ? -6.276 -9.174 3.628 1.00 97.75 82 ASP A O 1
ATOM 596 N N . LEU A 1 83 ? -4.421 -8.305 2.727 1.00 97.88 83 LEU A N 1
ATOM 597 C CA . LEU A 1 83 ? -5.038 -7.895 1.469 1.00 97.88 83 LEU A CA 1
ATOM 598 C C . LEU A 1 83 ? -4.425 -8.687 0.313 1.00 97.88 83 LEU A C 1
ATOM 600 O O . LEU A 1 83 ? -3.227 -8.593 0.061 1.00 97.88 83 LEU A O 1
ATOM 604 N N . ARG A 1 84 ? -5.249 -9.449 -0.410 1.00 98.06 84 ARG A N 1
ATOM 605 C CA . ARG A 1 84 ? -4.851 -10.159 -1.630 1.00 98.06 84 ARG A CA 1
ATOM 606 C C . ARG A 1 84 ? -5.584 -9.583 -2.834 1.00 98.06 84 ARG A C 1
ATOM 608 O O . ARG A 1 84 ? -6.810 -9.594 -2.869 1.00 98.06 84 ARG A O 1
ATOM 615 N N . ILE A 1 85 ? -4.846 -9.135 -3.839 1.00 97.25 85 ILE A N 1
ATOM 616 C CA . ILE A 1 85 ? -5.393 -8.588 -5.079 1.00 97.25 85 ILE A CA 1
ATOM 617 C C . ILE A 1 85 ? -4.863 -9.418 -6.249 1.00 97.25 85 ILE A C 1
ATOM 619 O O . ILE A 1 85 ? -3.670 -9.417 -6.531 1.00 97.25 85 ILE A O 1
ATOM 623 N N . SER A 1 86 ? -5.735 -10.165 -6.929 1.00 95.44 86 SER A N 1
ATOM 624 C CA . SER A 1 86 ? -5.321 -11.057 -8.026 1.00 95.44 86 SER A CA 1
ATOM 625 C C . SER A 1 86 ? -4.937 -10.310 -9.312 1.00 95.44 86 SER A C 1
ATOM 627 O O . SER A 1 86 ? -4.355 -10.912 -10.211 1.00 95.44 86 SER A O 1
ATOM 629 N N . GLY A 1 87 ? -5.249 -9.015 -9.396 1.00 94.06 87 GLY A N 1
ATOM 630 C CA . GLY A 1 87 ? -4.930 -8.139 -10.518 1.00 94.06 87 GLY A CA 1
ATOM 631 C C . GLY A 1 87 ? -4.291 -6.825 -10.074 1.00 94.06 87 GLY A C 1
ATOM 632 O O . GLY A 1 87 ? -3.223 -6.809 -9.469 1.00 94.06 87 GLY A O 1
ATOM 633 N N . LEU A 1 88 ? -4.933 -5.708 -10.418 1.00 93.62 88 LEU A N 1
ATOM 634 C CA . LEU A 1 88 ? -4.359 -4.371 -10.265 1.00 93.62 88 LEU A CA 1
ATOM 635 C C . LEU A 1 88 ? -4.768 -3.723 -8.938 1.00 93.62 88 LEU A C 1
ATOM 637 O O . LEU A 1 88 ? -5.964 -3.564 -8.676 1.00 93.62 88 LEU A O 1
ATOM 641 N N . LEU A 1 89 ? -3.775 -3.297 -8.161 1.00 95.00 89 LEU A N 1
ATOM 642 C CA . LEU A 1 89 ? -3.907 -2.249 -7.154 1.00 95.00 89 LEU A CA 1
ATOM 643 C C . LEU A 1 89 ? -3.543 -0.908 -7.793 1.00 95.00 89 LEU A C 1
ATOM 645 O O . LEU A 1 89 ? -2.481 -0.785 -8.401 1.00 95.00 89 LEU A O 1
ATOM 649 N N . ARG A 1 90 ? -4.395 0.100 -7.647 1.00 91.69 90 ARG A N 1
ATOM 650 C CA . ARG A 1 90 ? -4.040 1.470 -8.011 1.00 91.69 90 ARG A CA 1
ATOM 651 C C . ARG A 1 90 ? -4.683 2.489 -7.096 1.00 91.69 90 ARG A C 1
ATOM 653 O O . ARG A 1 90 ? -5.642 2.153 -6.410 1.00 91.69 90 ARG A O 1
ATOM 660 N N . ASP A 1 91 ? -4.208 3.715 -7.113 1.00 87.62 91 ASP A N 1
ATOM 661 C CA . ASP A 1 91 ? -5.006 4.863 -6.706 1.00 87.62 91 ASP A CA 1
ATOM 662 C C . ASP A 1 91 ? -5.752 5.468 -7.898 1.00 87.62 91 ASP A C 1
ATOM 664 O O . ASP A 1 91 ? -5.543 5.105 -9.064 1.00 87.62 91 ASP A O 1
ATOM 668 N N . THR A 1 92 ? -6.727 6.321 -7.595 1.00 71.94 92 THR A N 1
ATOM 669 C CA . THR A 1 92 ? -7.458 7.053 -8.629 1.00 71.94 92 THR A CA 1
ATOM 670 C C . THR A 1 92 ? -6.496 7.963 -9.389 1.00 71.94 92 THR A C 1
ATOM 672 O O . THR A 1 92 ? -5.864 8.826 -8.794 1.00 71.94 92 THR A O 1
ATOM 675 N N . VAL A 1 93 ? -6.435 7.783 -10.711 1.00 53.94 93 VAL A N 1
ATOM 676 C CA . VAL A 1 93 ? -5.424 8.340 -11.640 1.00 53.94 93 VAL A CA 1
ATOM 677 C C . VAL A 1 93 ? -5.292 9.873 -11.603 1.00 53.94 93 VAL A C 1
ATOM 679 O O . VAL A 1 93 ? -4.274 10.408 -12.022 1.00 53.94 93 VAL A O 1
ATOM 682 N N . ASP A 1 94 ? -6.303 10.582 -11.100 1.00 59.66 94 ASP A N 1
ATOM 683 C CA . ASP A 1 94 ? -6.306 12.048 -11.022 1.00 59.66 94 ASP A CA 1
ATOM 684 C C . ASP A 1 94 ? -5.875 12.585 -9.644 1.00 59.66 94 ASP A C 1
ATOM 686 O O . ASP A 1 94 ? -5.831 13.801 -9.444 1.00 59.66 94 ASP A O 1
ATOM 690 N N . ASN A 1 95 ? -5.606 11.700 -8.680 1.00 57.94 95 ASN A N 1
ATOM 691 C CA . ASN A 1 95 ? -5.307 12.059 -7.305 1.00 57.94 95 ASN A CA 1
ATOM 692 C C . ASN A 1 95 ? -4.117 11.241 -6.787 1.00 57.94 95 ASN A C 1
ATOM 694 O O . ASN A 1 95 ? -4.293 10.179 -6.196 1.00 57.94 95 ASN A O 1
ATOM 698 N N . ASP A 1 96 ? -2.909 11.795 -6.923 1.00 65.88 96 ASP A N 1
ATOM 699 C CA . ASP A 1 96 ? -1.686 11.282 -6.279 1.00 65.88 96 ASP A CA 1
ATOM 700 C C . ASP A 1 96 ? -1.773 11.321 -4.739 1.00 65.88 96 ASP A C 1
ATOM 702 O O . ASP A 1 96 ? -0.816 11.014 -4.035 1.00 65.88 96 ASP A O 1
ATOM 706 N N . GLN A 1 97 ? -2.896 11.775 -4.180 1.00 79.62 97 GLN A N 1
ATOM 707 C CA . GLN A 1 97 ? -3.131 11.864 -2.754 1.00 79.62 97 GLN A CA 1
ATOM 708 C C . GLN A 1 97 ? -4.092 10.741 -2.347 1.00 79.62 97 GLN A C 1
ATOM 710 O O . GLN A 1 97 ? -5.310 10.890 -2.345 1.00 79.62 97 GLN A O 1
ATOM 715 N N . SER A 1 98 ? -3.522 9.597 -1.987 1.00 89.75 98 SER A N 1
ATOM 716 C CA . SER A 1 98 ? -4.245 8.475 -1.391 1.00 89.75 98 SER A CA 1
ATOM 717 C C . SER A 1 98 ? -3.448 7.900 -0.218 1.00 89.75 98 SER A C 1
ATOM 719 O O . SER A 1 98 ? -2.250 8.162 -0.071 1.00 89.75 98 SER A O 1
ATOM 721 N N . LEU A 1 99 ? -4.117 7.153 0.661 1.00 92.62 99 LEU A N 1
ATOM 722 C CA . LEU A 1 99 ? -3.478 6.458 1.777 1.00 92.62 99 LEU A CA 1
ATOM 723 C C . LEU A 1 99 ? -4.040 5.050 1.913 1.00 92.62 99 LEU A C 1
ATOM 725 O O . LEU A 1 99 ? -5.190 4.874 2.317 1.00 92.62 99 LEU A O 1
ATOM 729 N N . LEU A 1 100 ? -3.212 4.041 1.665 1.00 95.25 100 LEU A N 1
ATOM 730 C CA . LEU A 1 100 ? -3.549 2.649 1.938 1.00 95.25 100 LEU A CA 1
ATOM 731 C C . LEU A 1 100 ? -2.792 2.144 3.166 1.00 95.25 100 LEU A C 1
ATOM 733 O O . L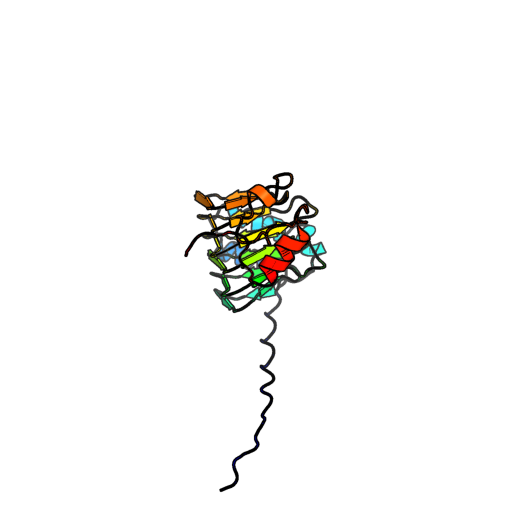EU A 1 100 ? -1.567 2.078 3.169 1.00 95.25 100 LEU A O 1
ATOM 737 N N . ILE A 1 101 ? -3.525 1.719 4.194 1.00 96.50 101 ILE A N 1
ATOM 738 C CA . ILE A 1 101 ? -2.968 1.064 5.381 1.00 96.50 101 ILE A CA 1
ATOM 739 C C . ILE A 1 101 ? -3.444 -0.390 5.412 1.00 96.50 101 ILE A C 1
ATOM 741 O O . ILE A 1 101 ? -4.642 -0.651 5.511 1.00 96.50 101 ILE A O 1
ATOM 745 N N . VAL A 1 102 ? -2.514 -1.342 5.390 1.00 97.38 102 VAL A N 1
ATOM 746 C CA . VAL A 1 102 ? -2.777 -2.782 5.520 1.00 97.38 102 VAL A CA 1
ATOM 747 C C . VAL A 1 102 ? -2.149 -3.281 6.816 1.00 97.38 102 VAL A C 1
ATOM 749 O O . VAL A 1 102 ? -0.929 -3.260 6.975 1.00 97.38 102 VAL A O 1
ATOM 752 N N . LEU A 1 103 ? -2.980 -3.718 7.767 1.00 97.00 103 LEU A N 1
ATOM 753 C CA . LEU A 1 103 ? -2.502 -4.170 9.080 1.00 97.00 103 LEU A CA 1
ATOM 754 C C . LEU A 1 103 ? -1.919 -5.592 9.068 1.00 97.00 103 LEU A C 1
ATOM 756 O O . LEU A 1 103 ? -1.247 -5.972 10.024 1.00 97.00 103 LEU A O 1
ATOM 760 N N . GLY A 1 104 ? -2.164 -6.360 8.004 1.00 96.50 104 GLY A N 1
ATOM 761 C CA . GLY A 1 104 ? -1.504 -7.633 7.712 1.00 96.50 104 GLY A CA 1
ATOM 762 C C . GLY A 1 104 ? -0.509 -7.519 6.554 1.00 96.50 104 GLY A C 1
ATOM 763 O O . GLY A 1 104 ? 0.167 -6.502 6.398 1.00 96.50 104 GLY A O 1
ATOM 764 N N . SER A 1 105 ? -0.429 -8.570 5.740 1.00 98.06 105 SER A N 1
ATOM 765 C CA . SER A 1 105 ? 0.398 -8.619 4.527 1.00 98.06 105 SER A CA 1
ATOM 766 C C . SER A 1 105 ? -0.388 -8.199 3.284 1.00 98.06 105 SER A C 1
ATOM 768 O O . SER A 1 105 ? -1.604 -8.386 3.212 1.00 98.06 105 SER A O 1
ATOM 770 N N . LEU A 1 106 ? 0.312 -7.660 2.287 1.00 98.44 106 LEU A N 1
ATOM 771 C CA . LEU A 1 106 ? -0.243 -7.294 0.986 1.00 98.44 106 LEU A CA 1
ATOM 772 C C . LEU A 1 106 ? 0.347 -8.200 -0.098 1.00 98.44 106 LEU A C 1
ATOM 774 O O . LEU A 1 106 ? 1.554 -8.211 -0.323 1.00 98.44 106 LEU A O 1
ATOM 778 N N . GLU A 1 107 ? -0.513 -8.942 -0.788 1.00 98.50 107 GLU A N 1
ATOM 779 C CA . GLU A 1 107 ? -0.165 -9.694 -1.992 1.00 98.50 107 GLU A CA 1
ATOM 780 C C . GLU A 1 107 ? -0.927 -9.118 -3.183 1.00 98.50 107 GLU A C 1
ATOM 782 O O . GLU A 1 107 ? -2.153 -9.028 -3.150 1.00 98.50 107 GLU A O 1
ATOM 787 N N . VAL A 1 108 ? -0.222 -8.749 -4.246 1.00 97.50 108 VAL A N 1
ATOM 788 C CA . VAL A 1 108 ? -0.826 -8.173 -5.449 1.00 97.50 108 VAL A CA 1
ATOM 789 C C . VAL A 1 108 ? -0.123 -8.668 -6.711 1.00 97.50 108 VAL A C 1
ATOM 791 O O . VAL A 1 108 ? 1.071 -8.955 -6.685 1.00 97.50 108 VAL A O 1
ATOM 794 N N . ASP A 1 109 ? -0.847 -8.801 -7.823 1.00 95.06 109 ASP A N 1
ATOM 795 C CA . ASP A 1 109 ? -0.218 -9.085 -9.119 1.00 95.06 109 ASP A CA 1
ATOM 796 C C . ASP A 1 109 ? 0.578 -7.869 -9.611 1.00 95.06 109 ASP A C 1
ATOM 798 O O . ASP A 1 109 ? 1.793 -7.950 -9.803 1.00 95.06 109 ASP A O 1
ATOM 802 N N . ARG A 1 110 ? -0.097 -6.719 -9.736 1.00 93.62 110 ARG A N 1
ATOM 803 C CA . ARG A 1 110 ? 0.491 -5.455 -10.197 1.00 93.62 110 ARG A CA 1
ATOM 804 C C . ARG A 1 110 ? -0.000 -4.265 -9.389 1.00 93.62 110 ARG A C 1
ATOM 806 O O . ARG A 1 110 ? -1.173 -4.213 -9.021 1.00 93.62 110 ARG A O 1
ATOM 813 N N . ALA A 1 111 ? 0.863 -3.278 -9.192 1.00 93.38 111 ALA A N 1
ATOM 814 C CA . ALA A 1 111 ? 0.515 -2.039 -8.513 1.00 93.38 111 ALA A CA 1
ATOM 815 C C . ALA A 1 111 ? 0.984 -0.802 -9.293 1.00 93.38 111 ALA A C 1
ATOM 817 O O . ALA A 1 111 ? 2.098 -0.778 -9.811 1.00 93.38 111 ALA A O 1
ATOM 818 N N . VAL A 1 112 ? 0.137 0.224 -9.354 1.00 91.44 112 VAL A N 1
ATOM 819 C CA . VAL A 1 112 ? 0.490 1.580 -9.802 1.00 91.44 112 VAL A CA 1
ATOM 820 C C . VAL A 1 112 ? 0.019 2.533 -8.719 1.00 91.44 112 VAL A C 1
ATOM 822 O O . VAL A 1 112 ? -1.184 2.653 -8.532 1.00 91.44 112 VAL A O 1
ATOM 825 N N . ILE A 1 113 ? 0.934 3.153 -7.986 1.00 90.06 113 ILE A N 1
ATOM 826 C CA . ILE A 1 113 ? 0.583 3.978 -6.832 1.00 90.06 113 ILE A CA 1
ATOM 827 C C . ILE A 1 113 ? 1.291 5.323 -6.912 1.00 90.06 113 ILE A C 1
ATOM 829 O O . ILE A 1 113 ? 2.514 5.367 -7.024 1.00 90.06 113 ILE A O 1
ATOM 833 N N . GLY A 1 114 ? 0.535 6.408 -6.810 1.00 87.38 114 GLY A N 1
ATOM 834 C CA . GLY A 1 114 ? 1.074 7.738 -6.558 1.00 87.38 114 GLY A CA 1
ATOM 835 C C . GLY A 1 114 ? 1.130 8.098 -5.074 1.00 87.38 114 GLY A C 1
ATOM 836 O O . GLY A 1 114 ? 2.094 8.723 -4.646 1.00 87.38 114 GLY A O 1
ATOM 837 N N . GLY A 1 115 ? 0.148 7.662 -4.283 1.00 89.00 115 GLY A N 1
ATOM 838 C CA . GLY A 1 115 ? -0.014 7.997 -2.866 1.00 89.00 115 GLY A CA 1
ATOM 839 C C . GLY A 1 115 ? 0.805 7.162 -1.874 1.00 89.00 115 GLY A C 1
ATOM 840 O O . GLY A 1 115 ? 1.723 6.425 -2.222 1.00 89.00 115 GLY A O 1
ATOM 841 N N . GLU A 1 116 ? 0.463 7.273 -0.590 1.00 91.56 116 GLU A N 1
ATOM 842 C CA . GLU A 1 116 ? 1.174 6.606 0.506 1.00 91.56 116 GLU A CA 1
ATOM 843 C C . GLU A 1 116 ? 0.638 5.183 0.738 1.00 91.56 116 GLU A C 1
ATOM 845 O O . GLU A 1 116 ? -0.573 4.958 0.855 1.00 91.56 116 GLU A O 1
ATOM 850 N N . VAL A 1 117 ? 1.545 4.218 0.920 1.00 94.50 117 VAL A N 1
ATOM 851 C CA . VAL A 1 117 ? 1.191 2.833 1.270 1.00 94.50 117 VAL A CA 1
ATOM 852 C C . VAL A 1 117 ? 1.947 2.392 2.513 1.00 94.50 117 VAL A C 1
ATOM 854 O O . VAL A 1 117 ? 3.174 2.421 2.563 1.00 94.50 117 VAL A O 1
ATOM 857 N N . ILE A 1 118 ? 1.216 1.903 3.511 1.00 96.00 118 ILE A N 1
ATOM 858 C CA . ILE A 1 118 ? 1.776 1.339 4.738 1.00 96.00 118 ILE A CA 1
ATOM 859 C C . ILE A 1 118 ? 1.286 -0.101 4.890 1.00 96.00 118 ILE A C 1
ATOM 861 O O . ILE A 1 118 ? 0.104 -0.344 5.122 1.00 96.00 118 ILE A O 1
ATOM 865 N N . VAL A 1 119 ? 2.208 -1.058 4.818 1.00 97.38 119 VAL A N 1
ATOM 866 C CA . VAL A 1 119 ? 1.964 -2.488 5.041 1.00 97.38 119 VAL A CA 1
ATOM 867 C C . VAL A 1 119 ? 2.695 -2.910 6.310 1.00 97.38 119 VAL A C 1
ATOM 869 O O . VAL A 1 119 ? 3.913 -2.770 6.410 1.00 97.38 119 VAL A O 1
ATOM 872 N N . LEU A 1 120 ? 1.968 -3.412 7.309 1.00 96.94 120 LEU A N 1
ATOM 873 C CA . LEU A 1 120 ? 2.582 -3.861 8.563 1.00 96.94 120 LEU A CA 1
ATOM 874 C C . LEU A 1 120 ? 3.258 -5.232 8.402 1.00 96.94 120 LEU A C 1
ATOM 876 O O . LEU A 1 120 ? 4.260 -5.488 9.057 1.00 96.94 120 LEU A O 1
ATOM 880 N N . GLY A 1 121 ? 2.739 -6.100 7.536 1.00 96.44 121 GLY A N 1
ATOM 881 C CA . GLY A 1 121 ? 3.328 -7.398 7.210 1.00 96.44 121 GLY A CA 1
ATOM 882 C C . GLY A 1 121 ? 4.264 -7.362 6.001 1.00 96.44 121 GLY A C 1
ATOM 883 O O . GLY A 1 121 ? 4.946 -6.367 5.740 1.00 96.44 121 GLY A O 1
ATOM 884 N N . ASP A 1 122 ? 4.279 -8.471 5.264 1.00 98.12 122 ASP A N 1
ATOM 885 C CA . ASP A 1 122 ? 5.060 -8.621 4.036 1.00 98.12 122 ASP A CA 1
ATOM 886 C C . ASP A 1 122 ? 4.346 -7.960 2.847 1.00 98.12 122 ASP A C 1
ATOM 888 O O . ASP A 1 122 ? 3.113 -7.953 2.771 1.00 98.12 122 ASP A O 1
ATOM 892 N N . LEU A 1 123 ? 5.122 -7.455 1.886 1.00 98.25 123 LEU A N 1
ATOM 893 C CA . LEU A 1 123 ? 4.626 -7.011 0.584 1.00 98.25 123 LEU A CA 1
ATOM 894 C C . LEU A 1 123 ? 5.142 -7.949 -0.507 1.00 98.25 123 LEU A C 1
ATOM 896 O O . LEU A 1 123 ? 6.345 -8.027 -0.763 1.00 98.25 123 LEU A O 1
ATOM 900 N N . ARG A 1 124 ? 4.222 -8.640 -1.180 1.00 98.31 124 ARG A N 1
ATOM 901 C CA . ARG A 1 124 ? 4.512 -9.475 -2.344 1.00 98.31 124 ARG A CA 1
ATOM 902 C C . ARG A 1 124 ? 3.820 -8.927 -3.584 1.00 98.31 124 ARG A C 1
ATOM 904 O O . ARG A 1 124 ? 2.596 -8.916 -3.660 1.00 98.31 124 ARG A O 1
ATOM 911 N N . VAL A 1 125 ? 4.620 -8.552 -4.571 1.00 95.88 125 VAL A N 1
ATOM 912 C CA . VAL A 1 125 ? 4.173 -8.138 -5.899 1.00 95.88 125 VAL A CA 1
ATOM 913 C C . VAL A 1 125 ? 4.638 -9.192 -6.897 1.00 95.88 125 VAL A C 1
ATOM 915 O O . VAL A 1 125 ? 5.835 -9.455 -7.002 1.00 95.88 125 VAL A O 1
ATOM 918 N N . HIS A 1 126 ? 3.714 -9.861 -7.586 1.00 93.00 126 HIS A N 1
ATOM 919 C CA . HIS A 1 126 ? 4.093 -10.974 -8.470 1.00 93.00 126 HIS A CA 1
ATOM 920 C C . HIS A 1 126 ? 4.751 -10.507 -9.761 1.00 93.00 126 HIS A C 1
ATOM 922 O O . HIS A 1 126 ? 5.671 -11.169 -10.238 1.00 93.00 126 HIS A O 1
ATOM 928 N N . ASP A 1 127 ? 4.318 -9.368 -10.295 1.00 89.56 127 ASP A N 1
ATOM 929 C CA . ASP A 1 127 ? 4.904 -8.786 -11.493 1.00 89.56 127 ASP A CA 1
ATOM 930 C C . ASP A 1 127 ? 5.550 -7.432 -11.187 1.00 89.56 127 ASP A C 1
ATOM 932 O O . ASP A 1 127 ? 6.736 -7.372 -10.866 1.00 89.56 127 ASP A O 1
ATOM 936 N N . THR A 1 128 ? 4.788 -6.343 -11.233 1.00 87.50 128 THR A N 1
ATOM 937 C CA . THR A 1 128 ? 5.371 -4.997 -11.208 1.00 87.50 128 THR A CA 1
ATOM 938 C C . THR A 1 128 ? 4.676 -4.075 -10.224 1.00 87.50 128 THR A C 1
ATOM 940 O O . THR A 1 128 ? 3.447 -4.008 -10.196 1.00 87.50 128 THR A O 1
ATOM 943 N N . ILE A 1 129 ? 5.469 -3.296 -9.487 1.00 88.94 129 ILE A N 1
ATOM 944 C CA . ILE A 1 129 ? 5.015 -2.098 -8.780 1.00 88.94 129 ILE A CA 1
ATOM 945 C C . ILE A 1 129 ? 5.652 -0.846 -9.392 1.00 88.94 129 ILE A C 1
ATOM 947 O O . ILE A 1 129 ? 6.872 -0.765 -9.533 1.00 88.94 129 ILE A O 1
ATOM 951 N N . VAL A 1 130 ? 4.812 0.117 -9.764 1.00 85.56 130 VAL A N 1
ATOM 952 C CA . VAL A 1 130 ? 5.215 1.466 -10.171 1.00 85.56 130 VAL A CA 1
ATOM 953 C C . VAL A 1 130 ? 4.773 2.431 -9.088 1.00 85.56 130 VAL A C 1
ATOM 955 O O . VAL A 1 130 ? 3.603 2.437 -8.711 1.00 85.56 130 VAL A O 1
ATOM 958 N N . LEU A 1 131 ? 5.717 3.218 -8.598 1.00 84.31 131 LEU A N 1
ATOM 959 C CA . LEU A 1 131 ? 5.500 4.279 -7.637 1.00 84.31 131 LEU A CA 1
ATOM 960 C C . LEU A 1 131 ? 5.813 5.593 -8.347 1.00 84.31 131 LEU A C 1
ATOM 962 O O . LEU A 1 131 ? 6.962 5.812 -8.702 1.00 84.31 131 LEU A O 1
ATOM 966 N N . ASP A 1 132 ? 4.817 6.433 -8.605 1.00 76.25 132 ASP A N 1
ATOM 967 C CA . ASP A 1 132 ? 5.023 7.735 -9.257 1.00 76.25 132 ASP A CA 1
ATOM 968 C C . ASP A 1 132 ? 4.344 8.818 -8.435 1.00 76.25 132 ASP A C 1
ATOM 970 O O . ASP A 1 132 ? 3.149 9.059 -8.552 1.00 76.25 132 ASP A O 1
ATOM 974 N N . SER A 1 133 ? 5.119 9.428 -7.546 1.00 69.06 133 SER A N 1
ATOM 975 C CA . SER A 1 133 ? 4.625 10.458 -6.644 1.00 69.06 133 SER A CA 1
ATOM 976 C C . SER A 1 133 ? 5.087 11.835 -7.105 1.00 69.06 133 SER A C 1
ATOM 978 O O . SER A 1 133 ? 6.273 12.053 -7.348 1.00 69.06 133 SER A O 1
ATOM 980 N N . MET A 1 134 ? 4.169 12.805 -7.126 1.00 64.25 134 MET A N 1
ATOM 981 C CA . MET A 1 134 ? 4.506 14.230 -7.248 1.00 64.25 134 MET A CA 1
ATOM 982 C C . MET A 1 134 ? 4.954 14.881 -5.919 1.00 64.25 134 MET A C 1
ATOM 984 O O . MET A 1 134 ? 5.148 16.098 -5.861 1.00 64.25 134 MET A O 1
ATOM 988 N N . GLY A 1 135 ? 5.133 14.097 -4.851 1.00 63.84 135 GLY A N 1
ATOM 989 C CA . GLY A 1 135 ? 5.635 14.527 -3.540 1.00 63.84 135 GLY A CA 1
ATOM 990 C C . GLY A 1 135 ? 6.542 13.497 -2.847 1.00 63.84 135 GLY A C 1
ATOM 991 O O . GLY A 1 135 ? 6.982 12.525 -3.453 1.00 63.84 135 GLY A O 1
ATOM 992 N N . ASP A 1 136 ? 6.794 13.684 -1.550 1.00 70.81 136 ASP A N 1
ATOM 993 C CA . ASP A 1 136 ? 7.641 12.797 -0.730 1.00 70.81 136 ASP A CA 1
ATOM 994 C C . ASP A 1 136 ? 6.839 11.626 -0.113 1.00 70.81 136 ASP A C 1
ATOM 996 O O . ASP A 1 136 ? 6.973 11.328 1.080 1.00 70.81 136 ASP A O 1
ATOM 1000 N N . TYR A 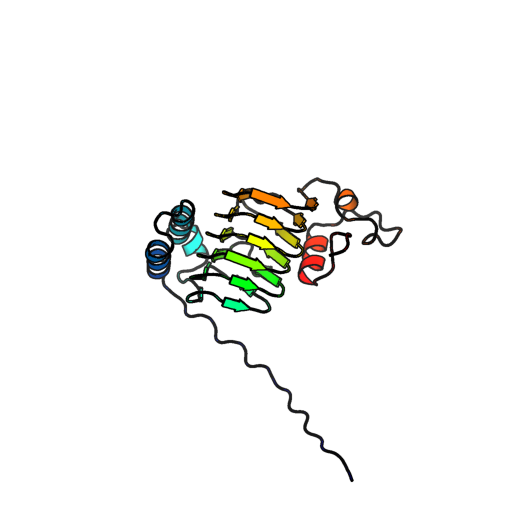1 137 ? 5.943 11.000 -0.883 1.00 80.56 137 TYR A N 1
ATOM 1001 C CA . TYR A 1 137 ? 5.189 9.840 -0.402 1.00 80.56 137 TYR A CA 1
ATOM 1002 C C . TYR A 1 137 ? 6.086 8.612 -0.256 1.00 80.56 137 TYR A C 1
ATOM 1004 O O . TYR A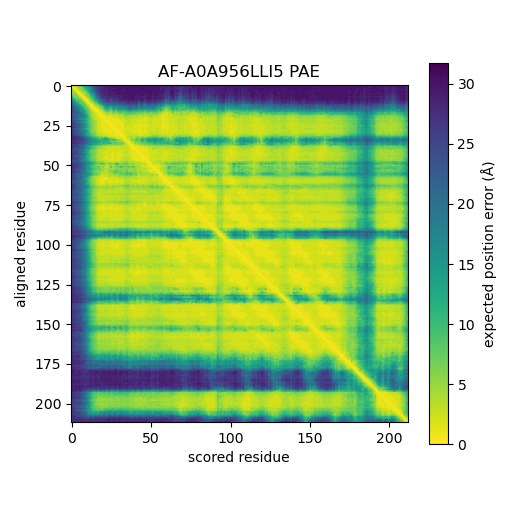 1 137 ? 7.144 8.487 -0.887 1.00 80.56 137 TYR A O 1
ATOM 1012 N N . VAL A 1 138 ? 5.671 7.735 0.656 1.00 87.38 138 VAL A N 1
ATOM 1013 C CA . VAL A 1 138 ? 6.459 6.601 1.109 1.00 87.38 138 VAL A CA 1
ATOM 1014 C C . VAL A 1 138 ? 5.690 5.296 0.954 1.00 87.38 138 VAL A C 1
ATOM 1016 O O . VAL A 1 138 ? 4.573 5.132 1.451 1.00 87.38 138 VAL A O 1
ATOM 1019 N N . LEU A 1 139 ? 6.367 4.303 0.380 1.00 93.50 139 LEU A N 1
ATOM 1020 C CA . LEU A 1 139 ? 6.013 2.900 0.537 1.00 93.50 139 LEU A CA 1
ATOM 1021 C C . LEU A 1 139 ? 6.717 2.357 1.785 1.00 93.50 139 LEU A C 1
ATOM 1023 O O . LEU A 1 139 ? 7.934 2.178 1.793 1.00 93.50 139 LEU A O 1
ATOM 1027 N N . SER A 1 140 ? 5.959 2.077 2.843 1.00 95.50 140 SER A N 1
ATOM 1028 C CA . SER A 1 140 ? 6.467 1.515 4.100 1.00 95.50 140 SER A CA 1
ATOM 1029 C C . SER A 1 140 ? 6.051 0.052 4.271 1.00 95.50 140 SER A C 1
ATOM 1031 O O . SER A 1 140 ? 4.862 -0.242 4.356 1.00 95.50 140 SER A O 1
ATOM 1033 N N . VAL A 1 141 ? 7.018 -0.860 4.401 1.00 96.88 141 VAL A N 1
ATOM 1034 C CA . VAL A 1 141 ? 6.802 -2.308 4.582 1.00 96.88 141 VAL A CA 1
ATOM 1035 C C . VAL A 1 141 ? 7.437 -2.791 5.887 1.00 96.88 141 VAL A C 1
ATOM 1037 O O . VAL A 1 141 ? 8.632 -2.600 6.136 1.00 96.88 141 VAL A O 1
ATOM 1040 N N . GLY A 1 142 ? 6.631 -3.417 6.744 1.00 96.06 142 GLY A N 1
ATOM 1041 C CA . GLY A 1 142 ? 7.049 -3.913 8.057 1.00 96.06 142 GLY A CA 1
ATOM 1042 C C . GLY A 1 142 ? 7.785 -5.248 8.022 1.00 96.06 142 GLY A C 1
ATOM 1043 O O . GLY A 1 142 ? 8.640 -5.493 8.874 1.00 96.06 142 GLY A O 1
ATOM 1044 N N . GLY A 1 143 ? 7.488 -6.077 7.025 1.00 96.00 143 GLY A N 1
ATOM 1045 C CA . GLY A 1 143 ? 8.135 -7.356 6.764 1.00 96.00 143 GLY A CA 1
ATOM 1046 C C . GLY A 1 143 ? 9.087 -7.326 5.566 1.00 96.00 143 GLY A C 1
ATOM 1047 O O . GLY A 1 143 ? 9.786 -6.337 5.321 1.00 96.00 143 GLY A O 1
ATOM 1048 N N . ASP A 1 144 ? 9.132 -8.441 4.840 1.00 97.88 144 ASP A N 1
ATOM 1049 C CA . ASP A 1 144 ? 9.901 -8.600 3.606 1.00 97.88 144 ASP A CA 1
ATOM 1050 C C . ASP A 1 144 ? 9.140 -7.970 2.414 1.00 97.88 144 ASP A C 1
ATOM 1052 O O . ASP A 1 144 ? 7.917 -8.066 2.304 1.00 97.88 144 ASP A O 1
ATOM 1056 N N . LEU A 1 145 ? 9.879 -7.348 1.491 1.00 97.50 145 LEU A N 1
ATOM 1057 C CA . LEU A 1 145 ? 9.395 -6.911 0.180 1.00 97.50 145 LEU A CA 1
ATOM 1058 C C . LEU A 1 145 ? 9.910 -7.888 -0.879 1.00 97.50 145 LEU A C 1
ATOM 1060 O O . LEU A 1 145 ? 11.119 -8.067 -1.019 1.00 97.50 145 LEU A O 1
ATOM 1064 N N . THR A 1 146 ? 9.011 -8.499 -1.646 1.00 97.56 146 THR A N 1
ATOM 1065 C CA . THR A 1 146 ? 9.359 -9.274 -2.845 1.00 97.56 146 THR A CA 1
ATOM 1066 C C . THR A 1 146 ? 8.610 -8.719 -4.044 1.00 97.56 146 THR A C 1
ATOM 1068 O O . THR A 1 146 ? 7.384 -8.656 -4.014 1.00 97.56 146 THR A O 1
ATOM 1071 N N . ALA A 1 147 ? 9.335 -8.353 -5.096 1.00 93.75 147 ALA A N 1
ATOM 1072 C CA . ALA A 1 147 ? 8.762 -7.923 -6.364 1.00 93.75 147 ALA A CA 1
ATOM 1073 C C . ALA A 1 147 ? 9.581 -8.483 -7.527 1.00 93.75 147 ALA A C 1
ATOM 1075 O O . ALA A 1 147 ? 10.804 -8.587 -7.431 1.00 93.75 147 ALA A O 1
ATOM 1076 N N . ARG A 1 148 ? 8.930 -8.814 -8.643 1.00 88.06 148 ARG A N 1
ATOM 1077 C CA . ARG A 1 148 ? 9.669 -9.111 -9.873 1.00 88.06 148 ARG A CA 1
ATOM 1078 C C . ARG A 1 148 ? 10.236 -7.827 -10.470 1.00 88.06 148 ARG A C 1
ATOM 1080 O O . ARG A 1 148 ? 11.422 -7.795 -10.779 1.00 88.06 148 ARG A O 1
ATOM 1087 N N . GLY A 1 149 ? 9.488 -6.728 -10.481 1.00 86.69 149 GLY A N 1
ATOM 1088 C CA . GLY A 1 149 ? 10.142 -5.434 -10.604 1.00 86.69 149 GLY A CA 1
ATOM 1089 C C . GLY A 1 149 ? 9.464 -4.236 -9.969 1.00 86.69 149 GLY A C 1
ATOM 1090 O O . GLY A 1 149 ? 8.299 -4.262 -9.567 1.00 86.69 149 GLY A O 1
ATOM 1091 N N . LEU A 1 150 ? 10.284 -3.202 -9.834 1.00 88.12 150 LEU A N 1
ATOM 1092 C CA . LEU A 1 150 ? 10.032 -1.996 -9.065 1.00 88.12 150 LEU A CA 1
ATOM 1093 C C . LEU A 1 150 ? 10.471 -0.787 -9.884 1.00 88.12 150 LEU A C 1
ATOM 1095 O O . LEU A 1 150 ? 11.643 -0.664 -10.229 1.00 88.12 150 LEU A O 1
ATOM 1099 N N . ALA A 1 151 ? 9.538 0.111 -10.163 1.00 86.00 151 ALA A N 1
ATOM 1100 C CA . ALA A 1 151 ? 9.822 1.442 -10.673 1.00 86.00 151 ALA A CA 1
ATOM 1101 C C . ALA A 1 151 ? 9.541 2.445 -9.550 1.00 86.00 151 ALA A C 1
ATOM 1103 O O . ALA A 1 151 ? 8.381 2.660 -9.219 1.00 86.00 151 ALA A O 1
ATOM 1104 N N . SER A 1 152 ? 10.582 2.995 -8.920 1.00 82.88 152 SER A N 1
ATOM 1105 C CA . SER A 1 152 ? 10.433 3.858 -7.736 1.00 82.88 152 SER A CA 1
ATOM 1106 C C . SER A 1 152 ? 10.110 5.312 -8.079 1.00 82.88 152 SER A C 1
ATOM 1108 O O . SER A 1 152 ? 9.478 5.982 -7.285 1.00 82.88 152 SER A O 1
ATOM 1110 N N . CYS A 1 153 ? 10.580 5.805 -9.226 1.00 77.50 153 CYS A N 1
ATOM 1111 C CA . CYS A 1 153 ? 10.291 7.122 -9.814 1.00 77.50 153 CYS A CA 1
ATOM 1112 C C . CYS A 1 153 ? 10.193 8.326 -8.844 1.00 77.50 153 CYS A C 1
ATOM 1114 O O . CYS A 1 153 ? 9.321 9.176 -9.018 1.00 77.50 153 CYS A O 1
ATOM 1116 N N . ASP A 1 154 ? 11.159 8.444 -7.921 1.00 74.38 154 ASP A N 1
ATOM 1117 C CA . ASP A 1 154 ? 11.290 9.457 -6.844 1.00 74.38 154 ASP A CA 1
ATOM 1118 C C . ASP A 1 154 ? 10.448 9.212 -5.580 1.00 74.38 154 ASP A C 1
ATOM 1120 O O . ASP A 1 154 ? 10.491 9.997 -4.635 1.00 74.38 154 ASP A O 1
ATOM 1124 N N . HIS A 1 155 ? 9.743 8.088 -5.510 1.00 80.88 155 HIS A N 1
ATOM 1125 C CA . HIS A 1 155 ? 9.059 7.632 -4.309 1.00 80.88 155 HIS A CA 1
ATOM 1126 C C . HIS A 1 155 ? 10.062 7.104 -3.278 1.00 80.88 155 HIS A C 1
ATOM 1128 O O . HIS A 1 155 ? 10.979 6.340 -3.602 1.00 80.88 155 HIS A O 1
ATOM 1134 N N . HIS A 1 156 ? 9.876 7.468 -2.010 1.00 88.12 156 HIS A N 1
ATOM 1135 C CA . HIS A 1 156 ? 10.720 6.957 -0.932 1.00 88.12 156 HIS A CA 1
ATOM 1136 C C . HIS A 1 156 ? 10.236 5.568 -0.502 1.00 88.12 156 HIS A C 1
ATOM 1138 O O . HIS A 1 156 ? 9.039 5.320 -0.372 1.00 88.12 156 HIS A O 1
ATOM 1144 N N . ILE A 1 157 ? 11.155 4.628 -0.282 1.00 91.19 157 ILE A N 1
ATOM 1145 C CA . ILE A 1 157 ? 10.807 3.239 0.047 1.00 91.19 157 ILE A CA 1
ATOM 1146 C C . ILE A 1 157 ? 11.494 2.839 1.349 1.00 91.19 157 ILE A C 1
ATOM 1148 O O . ILE A 1 157 ? 12.718 2.883 1.472 1.00 91.19 157 ILE A O 1
ATOM 1152 N N . GLU A 1 158 ? 10.702 2.393 2.322 1.00 94.25 158 GLU A N 1
ATOM 1153 C CA . GLU A 1 158 ? 11.175 1.893 3.610 1.00 94.25 158 GLU A CA 1
ATOM 1154 C C . GLU A 1 158 ? 10.774 0.431 3.801 1.00 94.25 158 GLU A C 1
ATOM 1156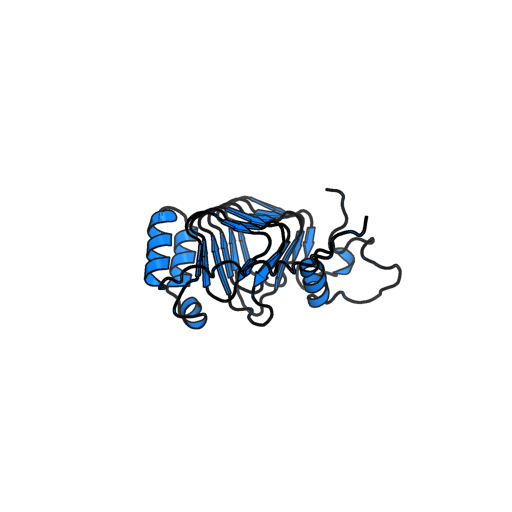 O O . GLU A 1 158 ? 9.605 0.115 4.001 1.00 94.25 158 GLU A O 1
ATOM 1161 N N . VAL A 1 159 ? 11.756 -0.472 3.826 1.00 95.25 159 VAL A N 1
ATOM 1162 C CA . VAL A 1 159 ? 11.542 -1.898 4.119 1.00 95.25 159 VAL A CA 1
ATOM 1163 C C . VAL A 1 159 ? 12.266 -2.260 5.410 1.00 95.25 159 VAL A C 1
ATOM 1165 O O . VAL A 1 159 ? 13.470 -2.036 5.542 1.00 95.25 159 VAL A O 1
ATOM 1168 N N . ARG A 1 160 ? 11.537 -2.804 6.389 1.00 94.88 160 ARG A N 1
ATOM 1169 C CA . ARG A 1 160 ? 12.100 -3.209 7.692 1.00 94.88 160 ARG A CA 1
ATOM 1170 C C . ARG A 1 160 ? 12.707 -4.614 7.660 1.00 94.88 160 ARG A C 1
ATOM 1172 O O . ARG A 1 160 ? 13.659 -4.868 8.398 1.00 94.88 160 ARG A O 1
ATOM 1179 N N . GLY A 1 161 ? 12.157 -5.506 6.836 1.00 94.94 161 GLY A N 1
ATOM 1180 C CA . GLY A 1 161 ? 12.716 -6.821 6.537 1.00 94.94 161 GLY A CA 1
ATOM 1181 C C . GLY A 1 161 ? 13.721 -6.773 5.386 1.00 94.94 161 GLY A C 1
ATOM 1182 O O . GLY A 1 161 ? 14.554 -5.874 5.288 1.00 94.94 161 GLY A O 1
ATOM 1183 N N . ARG A 1 162 ? 13.669 -7.773 4.505 1.00 97.06 162 ARG A N 1
ATOM 1184 C CA . ARG A 1 162 ? 14.512 -7.862 3.304 1.00 97.06 162 ARG A CA 1
ATOM 1185 C C . ARG A 1 162 ? 13.742 -7.418 2.072 1.00 97.06 162 ARG A C 1
ATOM 1187 O O . ARG A 1 162 ? 12.640 -7.899 1.841 1.00 97.06 162 ARG A O 1
ATOM 1194 N N . ALA A 1 163 ? 14.378 -6.609 1.233 1.00 96.25 163 ALA A N 1
ATOM 1195 C CA . ALA A 1 163 ? 13.912 -6.344 -0.121 1.00 96.25 163 ALA A CA 1
ATOM 1196 C C . ALA A 1 163 ? 14.562 -7.325 -1.111 1.00 96.25 163 ALA A C 1
ATOM 1198 O O . ALA A 1 163 ? 15.780 -7.523 -1.101 1.00 96.25 163 ALA A O 1
ATOM 1199 N N . ARG A 1 164 ? 13.742 -7.959 -1.950 1.00 96.19 164 ARG A N 1
ATOM 1200 C CA . ARG A 1 164 ? 14.151 -8.795 -3.082 1.00 96.19 164 ARG A CA 1
ATOM 1201 C C . ARG A 1 164 ? 13.402 -8.322 -4.314 1.00 96.19 164 ARG A C 1
ATOM 1203 O O . ARG A 1 164 ? 12.204 -8.559 -4.438 1.00 96.19 164 ARG A O 1
ATOM 1210 N N . VAL A 1 165 ? 14.128 -7.655 -5.195 1.00 90.62 165 VAL A N 1
ATOM 1211 C CA . VAL A 1 165 ? 13.613 -7.124 -6.451 1.00 90.62 165 VAL A CA 1
ATOM 1212 C C . VAL A 1 165 ? 14.475 -7.689 -7.570 1.00 90.62 165 VAL A C 1
ATOM 1214 O O . VAL A 1 165 ? 15.701 -7.643 -7.465 1.00 90.62 165 VAL A O 1
ATOM 1217 N N . GLU A 1 166 ? 13.862 -8.279 -8.596 1.00 87.00 166 GLU A N 1
ATOM 1218 C CA . GLU A 1 166 ? 14.629 -8.824 -9.727 1.00 87.00 166 GLU A CA 1
ATOM 1219 C C . GLU A 1 166 ? 15.053 -7.718 -10.699 1.00 87.00 166 GLU A C 1
ATOM 1221 O O . GLU A 1 166 ? 16.195 -7.710 -11.158 1.00 87.00 166 GLU A O 1
ATOM 1226 N N . PHE A 1 167 ? 14.157 -6.763 -10.966 1.00 83.19 167 PHE A N 1
ATOM 1227 C CA . PHE A 1 167 ? 14.393 -5.629 -11.854 1.00 83.19 167 PHE A CA 1
ATOM 1228 C C . PHE A 1 167 ? 14.005 -4.303 -11.198 1.00 83.19 167 PHE A C 1
ATOM 1230 O O . PHE A 1 167 ? 12.889 -4.146 -10.708 1.00 83.19 167 PHE A O 1
ATOM 1237 N N . GLU A 1 168 ? 14.907 -3.329 -11.232 1.00 83.06 168 GLU A N 1
ATOM 1238 C CA . GLU A 1 168 ? 14.699 -2.013 -10.629 1.00 83.06 168 GLU A CA 1
ATOM 1239 C C . GLU A 1 168 ? 14.874 -0.903 -11.670 1.00 83.06 168 GLU A C 1
ATOM 1241 O O . GLU A 1 168 ? 15.791 -0.942 -12.495 1.00 83.06 168 GLU A O 1
ATOM 1246 N N . TYR A 1 169 ? 13.968 0.071 -11.631 1.00 78.50 169 TYR A N 1
ATOM 1247 C CA . TYR A 1 169 ? 13.999 1.295 -12.417 1.00 78.50 169 TYR A CA 1
ATOM 1248 C C . TYR A 1 169 ? 13.902 2.505 -11.486 1.00 78.50 169 TYR A C 1
ATOM 1250 O O . TYR A 1 169 ? 12.919 2.678 -10.764 1.00 78.50 169 TYR A O 1
ATOM 1258 N N . GLU A 1 170 ? 14.894 3.383 -11.560 1.00 74.81 170 GLU A N 1
ATOM 1259 C CA . GLU A 1 170 ? 14.882 4.693 -10.913 1.00 74.81 170 GLU A CA 1
ATOM 1260 C C . GLU A 1 170 ? 14.736 5.800 -11.964 1.00 74.81 170 GLU A C 1
ATOM 1262 O O . GLU A 1 170 ? 15.183 5.662 -13.111 1.00 74.81 170 GLU A O 1
ATOM 1267 N N . ARG A 1 171 ? 14.124 6.932 -11.583 1.00 68.00 171 ARG A N 1
ATOM 1268 C CA . ARG A 1 171 ? 13.977 8.074 -12.495 1.00 68.00 171 ARG A CA 1
ATOM 1269 C C . ARG A 1 171 ? 15.360 8.536 -12.964 1.00 68.00 171 ARG A C 1
ATOM 1271 O O . ARG A 1 171 ? 16.275 8.742 -12.174 1.00 68.00 171 ARG A O 1
ATOM 1278 N N . GLY A 1 172 ? 15.506 8.720 -14.275 1.00 65.75 172 GLY A N 1
ATOM 1279 C CA . GLY A 1 172 ? 16.773 9.124 -14.891 1.00 65.75 172 GLY A CA 1
ATOM 1280 C C . GLY A 1 172 ? 17.663 7.959 -15.326 1.00 65.75 172 GLY A C 1
ATOM 1281 O O . GLY A 1 172 ? 18.659 8.200 -16.011 1.00 65.75 172 GLY A O 1
ATOM 1282 N N . MET A 1 173 ? 17.295 6.711 -15.014 1.00 65.25 173 MET A N 1
ATOM 1283 C CA . MET A 1 173 ? 17.833 5.555 -15.727 1.00 65.25 173 MET A CA 1
ATOM 1284 C C . MET A 1 173 ? 17.308 5.542 -17.165 1.00 65.25 173 MET A C 1
ATOM 1286 O O . MET A 1 173 ? 16.189 5.969 -17.448 1.00 65.25 173 MET A O 1
ATOM 1290 N N . ASP A 1 174 ? 18.119 5.034 -18.090 1.00 62.81 174 ASP A N 1
ATOM 1291 C CA . ASP A 1 174 ? 17.649 4.757 -19.442 1.00 62.81 174 ASP A CA 1
ATOM 1292 C C . ASP A 1 174 ? 16.613 3.628 -19.370 1.00 62.81 174 ASP A C 1
ATOM 1294 O O . ASP A 1 174 ? 16.960 2.466 -19.150 1.00 62.81 174 ASP A O 1
ATOM 1298 N N . ALA A 1 175 ? 15.333 3.974 -19.527 1.00 59.47 175 ALA A N 1
ATOM 1299 C CA . ALA A 1 175 ? 14.239 3.012 -19.484 1.00 59.47 175 ALA A CA 1
ATOM 1300 C C . ALA A 1 175 ? 14.441 1.877 -20.502 1.00 59.47 175 ALA A C 1
ATOM 1302 O O . ALA A 1 175 ? 14.066 0.742 -20.224 1.00 59.47 175 ALA A O 1
ATOM 1303 N N . SER A 1 176 ? 15.113 2.136 -21.632 1.00 55.25 176 SER A N 1
ATOM 1304 C CA . SER A 1 176 ? 15.431 1.106 -22.631 1.00 55.25 176 SER A CA 1
ATOM 1305 C C . SER A 1 176 ? 16.484 0.092 -22.157 1.00 55.25 176 SER A C 1
ATOM 1307 O O . SER A 1 176 ? 16.547 -1.018 -22.681 1.00 55.25 176 SER A O 1
ATOM 1309 N N . ALA A 1 177 ? 17.285 0.435 -21.142 1.00 53.06 177 ALA A N 1
ATOM 1310 C CA . ALA A 1 177 ? 18.245 -0.472 -20.515 1.00 53.06 177 ALA A CA 1
ATOM 1311 C C . ALA A 1 177 ? 17.601 -1.379 -19.449 1.00 53.06 177 ALA A C 1
ATOM 1313 O O . ALA A 1 177 ? 18.140 -2.447 -19.158 1.00 53.06 177 ALA A O 1
ATOM 1314 N N . VAL A 1 178 ? 16.461 -0.967 -18.879 1.00 55.88 178 VAL A N 1
ATOM 1315 C CA . VAL A 1 178 ? 15.699 -1.733 -17.874 1.00 55.88 178 VAL A CA 1
ATOM 1316 C C . VAL A 1 178 ? 14.564 -2.545 -18.517 1.00 55.88 178 VAL A C 1
ATOM 1318 O O . VAL A 1 178 ? 14.268 -3.665 -18.096 1.00 55.88 178 VAL A O 1
ATOM 1321 N N . LEU A 1 179 ? 13.971 -2.028 -19.595 1.00 56.44 179 LEU A N 1
ATOM 1322 C CA . LEU A 1 179 ? 12.981 -2.718 -20.416 1.00 56.44 179 LEU A CA 1
ATOM 1323 C C . LEU A 1 179 ? 13.698 -3.673 -21.377 1.00 56.44 179 LEU A C 1
ATOM 1325 O O . LEU A 1 179 ? 14.349 -3.273 -22.337 1.00 56.44 179 LEU A O 1
ATOM 1329 N N . ASN A 1 180 ? 13.593 -4.972 -21.115 1.00 51.69 180 ASN A N 1
ATOM 1330 C CA . ASN A 1 180 ? 14.270 -5.988 -21.912 1.00 51.69 180 ASN A CA 1
ATOM 1331 C C . ASN A 1 180 ? 13.778 -5.987 -23.383 1.00 51.69 180 ASN A C 1
ATOM 1333 O O . ASN A 1 180 ? 12.608 -5.721 -23.679 1.00 51.69 180 ASN A O 1
ATOM 1337 N N . ALA A 1 181 ? 14.668 -6.358 -24.308 1.00 42.38 181 ALA A N 1
ATOM 1338 C CA . ALA A 1 181 ? 14.566 -6.173 -25.763 1.00 42.38 181 ALA A CA 1
ATOM 1339 C C . ALA A 1 181 ? 13.374 -6.853 -26.483 1.00 42.38 181 ALA A C 1
ATOM 1341 O O . ALA A 1 181 ? 13.225 -6.691 -27.692 1.00 42.38 181 ALA A O 1
ATOM 1342 N N . ALA A 1 182 ? 12.525 -7.604 -25.775 1.00 37.97 182 ALA A N 1
ATOM 1343 C CA . ALA A 1 182 ? 11.287 -8.181 -26.308 1.00 37.97 182 ALA A CA 1
ATOM 1344 C C . ALA A 1 182 ? 10.103 -7.191 -26.304 1.00 37.97 182 ALA A C 1
ATOM 1346 O O . ALA A 1 182 ? 9.175 -7.356 -27.093 1.00 37.97 182 ALA A O 1
ATOM 1347 N N . CYS A 1 183 ? 10.146 -6.158 -25.450 1.00 40.88 183 CYS A N 1
ATOM 1348 C CA . CYS A 1 183 ? 9.195 -5.038 -25.476 1.00 40.88 183 CYS A CA 1
ATOM 1349 C C . CYS A 1 183 ? 9.554 -4.010 -26.558 1.00 40.88 183 CYS A C 1
ATOM 1351 O O . CYS A 1 183 ? 8.684 -3.282 -27.033 1.00 40.88 183 CYS A O 1
ATOM 1353 N N . LEU A 1 184 ? 10.818 -3.985 -26.992 1.00 40.91 184 LEU A N 1
ATOM 1354 C CA . LEU A 1 184 ? 11.230 -3.216 -28.154 1.00 40.91 184 LEU A CA 1
ATOM 1355 C C . LEU A 1 184 ? 10.626 -3.881 -29.392 1.00 40.91 184 LEU A C 1
ATOM 1357 O O . LEU A 1 184 ? 11.124 -4.898 -29.884 1.00 40.91 184 LEU A O 1
ATOM 1361 N N . LYS A 1 185 ? 9.596 -3.270 -29.983 1.00 36.75 185 LYS A N 1
ATOM 1362 C CA . LYS A 1 185 ? 9.480 -3.388 -31.439 1.00 36.75 185 LYS A CA 1
ATOM 1363 C C . LYS A 1 185 ? 10.831 -2.935 -31.982 1.00 36.75 185 LYS A C 1
ATOM 1365 O O . LYS A 1 185 ? 11.231 -1.801 -31.734 1.00 36.75 185 LYS A O 1
ATOM 1370 N N . GLN A 1 186 ? 11.561 -3.829 -32.652 1.00 34.88 186 GLN A N 1
ATOM 1371 C CA . GLN A 1 186 ? 12.821 -3.476 -33.301 1.00 34.88 186 GLN A CA 1
ATOM 1372 C C . GLN A 1 186 ? 12.609 -2.190 -34.115 1.00 34.88 186 GLN A C 1
ATOM 1374 O O . GLN A 1 186 ? 11.904 -2.217 -35.124 1.00 34.88 186 GLN A O 1
ATOM 1379 N N . GLY A 1 187 ? 13.185 -1.075 -33.653 1.00 37.59 187 GLY A N 1
ATOM 1380 C CA . GLY A 1 187 ? 13.100 0.221 -34.326 1.00 37.59 187 GLY A CA 1
ATOM 1381 C C . GLY A 1 187 ? 12.355 1.350 -33.606 1.00 37.59 187 GLY A C 1
ATOM 1382 O O . GLY A 1 187 ? 12.100 2.344 -34.278 1.00 37.59 187 GLY A O 1
ATOM 1383 N N . ASP A 1 188 ? 12.027 1.252 -32.312 1.00 40.53 188 ASP A N 1
ATOM 1384 C CA . ASP A 1 188 ? 11.525 2.403 -31.540 1.00 40.53 188 ASP A CA 1
ATOM 1385 C C . ASP A 1 188 ? 12.675 3.123 -30.797 1.00 40.53 188 ASP A C 1
ATOM 1387 O O . ASP A 1 188 ? 13.256 2.547 -29.878 1.00 40.53 188 ASP A O 1
ATOM 1391 N N . PRO A 1 189 ? 13.093 4.333 -31.220 1.00 36.72 189 PRO A N 1
ATOM 1392 C CA . PRO A 1 189 ? 14.204 5.069 -30.618 1.00 36.72 189 PRO A CA 1
ATOM 1393 C C . PRO A 1 189 ? 13.762 6.007 -29.476 1.00 36.72 189 PRO A C 1
ATOM 1395 O O . PRO A 1 189 ? 14.504 6.926 -29.124 1.00 36.72 189 PRO A O 1
ATOM 1398 N N . GLY A 1 190 ? 12.543 5.857 -28.952 1.00 40.38 190 GLY A N 1
ATOM 1399 C CA . GLY A 1 190 ? 11.956 6.788 -27.995 1.00 40.38 190 GLY A CA 1
ATOM 1400 C C . GLY A 1 190 ? 12.279 6.462 -26.540 1.00 40.38 190 GLY A C 1
ATOM 1401 O O . GLY A 1 190 ? 12.152 5.327 -26.101 1.00 40.38 190 GLY A O 1
ATOM 1402 N N . PHE A 1 191 ? 12.639 7.489 -25.774 1.00 42.47 191 PHE A N 1
ATOM 1403 C CA . PHE A 1 191 ? 12.500 7.498 -24.321 1.00 42.47 191 PHE A CA 1
ATOM 1404 C C . PHE A 1 191 ? 11.104 6.979 -23.948 1.00 42.47 191 PHE A C 1
ATOM 1406 O O . PHE A 1 191 ? 10.116 7.626 -24.294 1.00 42.47 191 PHE A O 1
ATOM 1413 N N . HIS A 1 192 ? 11.012 5.839 -23.265 1.00 53.81 192 HIS A N 1
ATOM 1414 C CA . HIS A 1 192 ? 9.741 5.410 -22.693 1.00 53.81 192 HIS A CA 1
ATOM 1415 C C . HIS A 1 192 ? 9.384 6.385 -21.569 1.00 53.81 192 HIS A C 1
ATOM 1417 O O . HIS A 1 192 ? 10.083 6.466 -20.557 1.00 53.81 192 HIS A O 1
ATOM 1423 N N . ASP A 1 193 ? 8.343 7.184 -21.798 1.00 70.12 193 ASP A N 1
ATOM 1424 C CA . ASP A 1 193 ? 7.762 8.067 -20.792 1.00 70.12 193 ASP A CA 1
ATOM 1425 C C . ASP A 1 193 ? 7.217 7.203 -19.642 1.00 70.12 193 ASP A C 1
ATOM 1427 O O . ASP A 1 193 ? 6.691 6.112 -19.869 1.00 70.12 193 ASP A O 1
ATOM 1431 N N . LEU A 1 194 ? 7.329 7.675 -18.402 1.00 71.38 194 LEU A N 1
ATOM 1432 C CA . LEU A 1 194 ? 6.796 6.998 -17.215 1.00 71.38 194 LEU A CA 1
ATOM 1433 C C . LEU A 1 194 ? 5.305 6.665 -17.384 1.00 71.38 194 LEU A C 1
ATOM 1435 O O . LEU A 1 194 ? 4.856 5.582 -17.012 1.00 71.38 194 LEU A O 1
ATOM 1439 N N . ASN A 1 195 ? 4.577 7.539 -18.082 1.00 76.12 195 ASN A N 1
ATOM 1440 C CA . ASN A 1 195 ? 3.189 7.325 -18.482 1.00 76.12 195 ASN A CA 1
ATOM 1441 C C . ASN A 1 195 ? 2.975 6.045 -19.306 1.00 76.12 195 ASN A C 1
ATOM 1443 O O . ASN A 1 195 ? 1.944 5.388 -19.174 1.00 76.12 195 ASN A O 1
ATOM 1447 N N . GLU A 1 196 ? 3.934 5.661 -20.152 1.00 76.31 196 GLU A N 1
ATOM 1448 C CA . GLU A 1 196 ? 3.862 4.421 -20.925 1.00 76.31 196 GLU A CA 1
ATOM 1449 C C . GLU A 1 196 ? 4.050 3.201 -20.019 1.00 76.31 196 GLU A C 1
ATOM 1451 O O . GLU A 1 196 ? 3.278 2.247 -20.108 1.00 76.31 196 GLU A O 1
ATOM 1456 N N . ILE A 1 197 ? 5.024 3.241 -19.104 1.00 76.88 197 ILE A N 1
ATOM 1457 C CA . ILE A 1 197 ? 5.246 2.165 -18.125 1.00 76.88 197 ILE A CA 1
ATOM 1458 C C . ILE A 1 197 ? 3.986 1.977 -17.271 1.00 76.88 197 ILE A C 1
ATOM 1460 O O . ILE A 1 197 ? 3.482 0.857 -17.159 1.00 76.88 197 ILE A O 1
ATOM 1464 N N . ILE A 1 198 ? 3.428 3.073 -16.750 1.00 80.25 198 ILE A N 1
ATOM 1465 C CA . ILE A 1 198 ? 2.171 3.089 -15.995 1.00 80.25 198 ILE A CA 1
ATOM 1466 C C . ILE A 1 198 ? 1.032 2.467 -16.812 1.00 80.25 198 ILE A C 1
ATOM 1468 O O . ILE A 1 198 ? 0.350 1.559 -16.330 1.00 80.25 198 ILE A O 1
ATOM 1472 N N . ALA A 1 199 ? 0.842 2.904 -18.061 1.00 82.38 199 ALA A N 1
ATOM 1473 C CA . ALA A 1 199 ? -0.227 2.404 -18.922 1.00 82.38 199 ALA A CA 1
ATOM 1474 C C . ALA A 1 199 ? -0.106 0.894 -19.180 1.00 82.38 199 ALA A C 1
ATOM 1476 O O . ALA A 1 199 ? -1.107 0.174 -19.131 1.00 82.38 199 ALA A O 1
ATOM 1477 N N . AR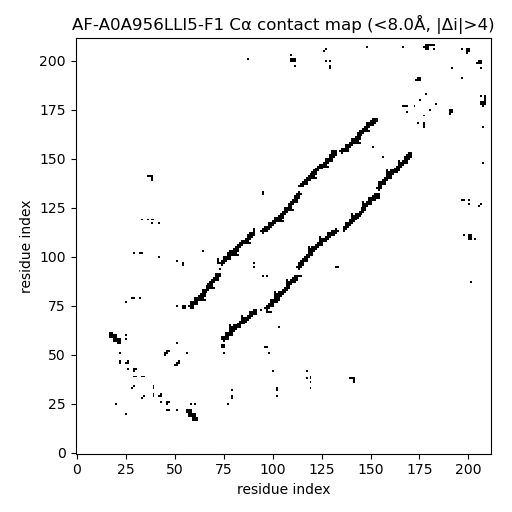G A 1 200 ? 1.114 0.399 -19.405 1.00 82.06 200 ARG A N 1
ATOM 1478 C CA . ARG A 1 200 ? 1.385 -1.022 -19.653 1.00 82.06 200 ARG A CA 1
ATOM 1479 C C . ARG A 1 200 ? 1.129 -1.876 -18.413 1.00 82.06 200 ARG A C 1
ATOM 1481 O O . ARG A 1 200 ? 0.418 -2.877 -18.505 1.00 82.06 200 ARG A O 1
ATOM 1488 N N . VAL A 1 201 ? 1.598 -1.447 -17.240 1.00 84.69 201 VAL A N 1
ATOM 1489 C CA . VAL A 1 201 ? 1.333 -2.141 -15.965 1.00 84.69 201 VAL A CA 1
ATOM 1490 C C . VAL A 1 201 ? -0.165 -2.149 -15.645 1.00 84.69 201 VAL A C 1
ATOM 1492 O O . VAL A 1 201 ? -0.722 -3.191 -15.284 1.00 84.69 201 VAL A O 1
ATOM 1495 N N . ALA A 1 202 ? -0.860 -1.029 -15.858 1.00 84.88 202 ALA A N 1
ATOM 1496 C CA . ALA A 1 202 ? -2.309 -0.951 -15.686 1.00 84.88 202 ALA A CA 1
ATOM 1497 C C . ALA A 1 202 ? -3.061 -1.898 -16.645 1.00 84.88 202 ALA A C 1
ATOM 1499 O O . ALA A 1 202 ? -4.027 -2.556 -16.242 1.00 84.88 202 ALA A O 1
ATOM 1500 N N . ALA A 1 203 ? -2.588 -2.030 -17.888 1.00 85.31 203 ALA A N 1
ATOM 1501 C CA . ALA A 1 203 ? -3.133 -2.947 -18.890 1.00 85.31 203 ALA A CA 1
ATOM 1502 C C . ALA A 1 203 ? -2.784 -4.428 -18.636 1.00 85.31 203 ALA A C 1
ATOM 1504 O O . ALA A 1 203 ? -3.428 -5.313 -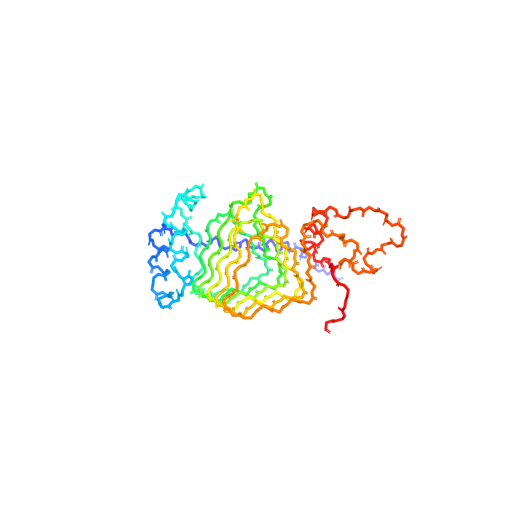19.201 1.00 85.31 203 ALA A O 1
ATOM 1505 N N . GLY A 1 204 ? -1.817 -4.716 -17.760 1.00 82.62 204 GLY A N 1
ATOM 1506 C CA . GLY A 1 204 ? -1.299 -6.069 -17.543 1.00 82.62 204 GLY A CA 1
ATOM 1507 C C . GLY A 1 204 ? -0.370 -6.564 -18.629 1.00 82.62 204 GLY A C 1
ATOM 1508 O O . GLY A 1 204 ? -0.238 -7.768 -18.838 1.00 82.62 204 GLY A O 1
ATOM 1509 N N . GLU A 1 205 ? 0.266 -5.632 -19.322 1.00 81.75 205 GLU A N 1
ATOM 1510 C CA . GLU A 1 205 ? 1.344 -5.948 -20.230 1.00 81.75 205 GLU A CA 1
ATOM 1511 C C . GLU A 1 205 ? 2.645 -6.137 -19.444 1.00 81.75 205 GLU A C 1
ATOM 1513 O O . GLU A 1 205 ? 2.980 -5.305 -18.598 1.00 81.75 205 GLU A O 1
ATOM 1518 N N . PRO A 1 206 ? 3.418 -7.194 -19.737 1.00 66.75 206 PRO A N 1
ATOM 1519 C CA . PRO A 1 206 ? 4.688 -7.421 -19.070 1.00 66.75 206 PRO A CA 1
ATOM 1520 C C . PRO A 1 206 ? 5.677 -6.314 -19.436 1.00 66.75 206 PRO A C 1
ATOM 1522 O O . PRO A 1 206 ? 5.931 -6.057 -20.619 1.00 66.75 206 PRO A O 1
ATOM 1525 N N . ILE A 1 207 ? 6.274 -5.689 -18.421 1.00 69.44 207 ILE A N 1
ATOM 1526 C CA . ILE A 1 207 ? 7.336 -4.699 -18.632 1.00 69.44 207 ILE A CA 1
ATOM 1527 C C . ILE A 1 207 ? 8.742 -5.318 -18.558 1.00 69.44 207 ILE A C 1
ATOM 1529 O O . ILE A 1 207 ? 9.638 -4.867 -19.270 1.00 69.44 207 ILE A O 1
ATOM 1533 N N . PHE A 1 208 ? 8.919 -6.420 -17.815 1.00 63.69 208 PHE A N 1
ATOM 1534 C CA . PHE A 1 208 ? 10.183 -7.160 -17.716 1.00 63.69 208 PHE A CA 1
ATOM 1535 C C . PHE A 1 208 ? 10.111 -8.499 -18.465 1.00 63.69 208 PHE A C 1
ATOM 1537 O O . PHE A 1 208 ? 9.151 -9.263 -18.312 1.00 63.69 208 PHE A O 1
ATOM 15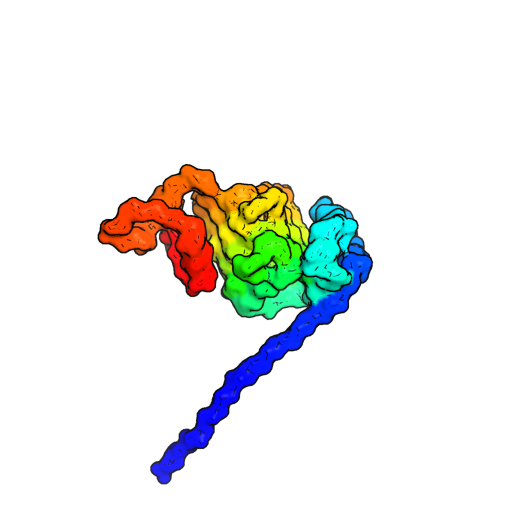44 N N . ALA A 1 209 ? 11.136 -8.823 -19.264 1.00 52.72 209 ALA A N 1
ATOM 1545 C CA . ALA A 1 209 ? 11.236 -10.131 -19.920 1.00 52.72 209 ALA A CA 1
ATOM 1546 C C . ALA A 1 209 ? 12.121 -11.091 -19.108 1.00 52.72 209 ALA A C 1
ATOM 1548 O O . ALA A 1 209 ? 13.294 -10.804 -18.867 1.00 52.72 209 ALA A O 1
ATOM 1549 N N . GLY A 1 210 ? 11.543 -12.236 -18.740 1.00 47.72 210 GLY A N 1
ATOM 1550 C CA . GLY A 1 210 ? 12.148 -13.374 -18.037 1.00 47.72 210 GLY A CA 1
ATOM 1551 C C . GLY A 1 210 ? 11.036 -14.369 -17.682 1.00 47.72 210 GLY A C 1
ATOM 1552 O O . GLY A 1 210 ? 9.962 -13.923 -17.291 1.00 47.72 210 GLY A O 1
ATOM 1553 N N . GLU A 1 211 ? 11.211 -15.670 -17.910 1.00 44.31 211 GLU A N 1
ATOM 1554 C CA . GLU A 1 211 ? 10.152 -16.662 -17.638 1.00 44.31 211 GLU A CA 1
ATOM 1555 C C . GLU A 1 211 ? 9.811 -16.744 -16.138 1.00 44.31 211 GLU A C 1
ATOM 1557 O O . GLU A 1 211 ? 10.678 -16.521 -15.293 1.00 44.31 211 GLU A O 1
ATOM 1562 N N . SER A 1 212 ? 8.533 -17.023 -15.849 1.00 47.81 212 SER A N 1
ATOM 1563 C CA . SER A 1 212 ? 7.944 -17.224 -14.513 1.00 47.81 212 SER A CA 1
ATOM 1564 C C . SER A 1 212 ? 8.257 -18.600 -13.932 1.00 47.81 212 SER A C 1
ATOM 1566 O O . SER A 1 212 ? 8.292 -19.569 -14.724 1.00 47.81 212 SER A O 1
#

pLDDT: mean 80.01, std 18.46, range [34.88, 98.5]

Solvent-accessible surface area (backbone atoms only — not comparable to full-atom values): 11508 Å² total; per-residue (Å²): 142,80,81,87,87,77,87,72,81,77,74,74,75,78,75,81,78,62,56,70,34,46,44,67,57,50,40,52,48,45,53,75,72,29,67,95,41,82,58,37,54,54,56,40,50,45,51,71,33,70,64,39,52,73,54,36,74,50,28,38,41,44,81,40,55,49,79,39,62,57,47,73,40,68,29,41,36,40,28,62,19,37,39,36,28,74,29,47,39,30,42,42,93,92,41,57,62,26,35,42,38,29,59,20,32,39,39,32,29,26,37,45,36,24,33,32,37,39,29,50,23,36,37,38,30,67,42,39,38,37,31,54,27,97,51,90,32,38,44,36,29,47,24,38,36,39,29,42,24,40,32,36,40,72,35,45,77,45,65,68,45,52,78,46,63,77,39,73,42,52,72,87,56,62,50,72,80,61,35,36,75,85,75,48,61,92,86,69,91,68,82,67,49,69,67,53,56,52,51,33,52,75,72,69,46,80,66,66,78,73,90,132